Protein AF-A0A0R3TA36-F1 (afdb_monomer_lite)

Secondary structure (DSSP, 8-state):
-HHHHHHHHHHSTT--TTTHHHHT-HHHHS-EEEEEEEEE------SS----PEEEEEEEEEEEHHHHHHHHHHHHHHHHTTSSB---TTTSSS--BPPP-TTHHHHHHTT----SS-SS-S----SGGG------SEEESS-EEEEEEEE-SSS-EEEEEEETTS-EEEEEEEETTEEEEEETTEEEEEE-------

Foldseek 3Di:
DQPVVLVVVVVPPDQDPLLNVLLPDPVQQVDKDKDKDFDFDPPPDDDDDDPGDGQAKMFIFIDTSSLVLSLVLVQVLCLLCQNAWADDCVVPVDTDGRDHHPPQNVCSSVVNRDDPDDPRPPGDRDDPVSDDDGDGLDMTSFAWPDWDWADPDPQWIWIWTATPVRDIWIWIDRDSQWIWTDDVPDIDTDGPPPDDDD

Radius of gyration: 20.04 Å; chains: 1; bounding box: 42×48×55 Å

InterPro domains:
  IPR015943 WD40/YVTN repeat-like-containing domain superfamily [G3DSA:2.130.10.10] (10-195)
  IPR036352 Sema domain superfamily [SSF101912] (61-178)

Sequence (198 aa):
MATKRHAELASFRYIPAWRRPISLSEDFNNVLLVAFAPQLLDFHDYTFGPRKSIARGTSIAFYTMAEIDVYFGIVIYNCLMGRTSTGPSYLSDNPRKCERDDFLLPTLKQNSYCPSYPMNYPISGSLLSERLSAQPILMLDADVTGMAITRVAEEFTVLVITTDEGEFAKVSIFDLTLLCLHEYSNPTCHYSESSMIS

Structure (mmCIF, N/CA/C/O backbone):
data_AF-A0A0R3TA36-F1
#
_entry.id   AF-A0A0R3TA36-F1
#
loop_
_atom_site.group_PDB
_atom_site.id
_atom_site.type_symbol
_atom_site.label_atom_id
_atom_site.label_alt_id
_atom_site.label_comp_id
_atom_site.label_asym_id
_atom_site.label_entity_id
_atom_site.label_seq_id
_atom_site.pdbx_PDB_ins_code
_atom_site.Cartn_x
_atom_site.Cartn_y
_atom_site.Cartn_z
_atom_site.occupancy
_atom_site.B_iso_or_equiv
_atom_site.auth_seq_id
_atom_site.auth_comp_id
_atom_site.auth_asym_id
_atom_site.auth_atom_id
_atom_site.pdbx_PDB_model_num
ATOM 1 N N . MET A 1 1 ? 7.263 6.806 20.638 1.00 43.50 1 MET A N 1
ATOM 2 C CA . MET A 1 1 ? 6.652 5.990 19.563 1.00 43.50 1 MET A CA 1
ATOM 3 C C . MET A 1 1 ? 7.480 5.966 18.281 1.00 43.50 1 MET A C 1
ATOM 5 O O . MET A 1 1 ? 7.907 4.891 17.891 1.00 43.50 1 MET A O 1
ATOM 9 N N . ALA A 1 2 ? 7.755 7.107 17.635 1.00 38.06 2 ALA A N 1
ATOM 10 C CA . ALA A 1 2 ? 8.450 7.146 16.342 1.00 38.06 2 ALA A CA 1
ATOM 11 C C . ALA A 1 2 ? 9.864 6.519 16.374 1.00 38.06 2 ALA A C 1
ATOM 13 O O . ALA A 1 2 ? 10.160 5.616 15.598 1.00 38.06 2 ALA A O 1
ATOM 14 N N . THR A 1 3 ? 10.722 6.922 17.310 1.00 40.22 3 THR A N 1
ATOM 15 C CA . THR A 1 3 ? 12.167 6.616 17.311 1.00 40.22 3 THR A CA 1
ATOM 16 C C . THR A 1 3 ? 12.547 5.129 17.366 1.00 40.22 3 THR A C 1
ATOM 18 O O . THR A 1 3 ? 13.576 4.756 16.807 1.00 40.22 3 THR A O 1
ATOM 21 N N . LYS A 1 4 ? 11.727 4.260 17.974 1.00 43.47 4 LYS A N 1
ATOM 22 C CA . LYS A 1 4 ? 12.014 2.815 18.082 1.00 43.47 4 LYS A CA 1
ATOM 23 C C . LYS A 1 4 ? 11.669 2.057 16.788 1.00 43.47 4 LYS A C 1
ATOM 25 O O . LYS A 1 4 ? 12.511 1.322 16.282 1.00 43.47 4 LYS A O 1
ATOM 30 N N . ARG A 1 5 ? 10.519 2.363 16.163 1.00 46.56 5 ARG A N 1
ATOM 31 C CA . ARG A 1 5 ? 10.168 1.886 14.806 1.00 46.56 5 ARG A CA 1
ATOM 32 C C . ARG A 1 5 ? 11.114 2.458 13.746 1.00 46.56 5 ARG A C 1
ATOM 34 O O . ARG A 1 5 ? 11.421 1.772 12.786 1.00 46.56 5 ARG A O 1
ATOM 41 N N . HIS A 1 6 ? 11.635 3.678 13.923 1.00 45.75 6 HIS A N 1
ATOM 42 C CA . HIS A 1 6 ? 12.658 4.236 13.022 1.00 45.75 6 HIS A CA 1
ATOM 43 C C . HIS A 1 6 ? 13.958 3.427 13.051 1.00 45.75 6 HIS A C 1
ATOM 45 O O . HIS A 1 6 ? 14.585 3.262 12.010 1.00 45.75 6 HIS A O 1
ATOM 51 N N . ALA A 1 7 ? 14.357 2.900 14.213 1.00 43.53 7 ALA A N 1
ATOM 52 C CA . ALA A 1 7 ? 15.521 2.023 14.316 1.00 43.53 7 ALA A CA 1
ATOM 53 C C . ALA A 1 7 ? 15.273 0.658 13.644 1.00 43.53 7 ALA A C 1
ATOM 55 O O . ALA A 1 7 ? 16.184 0.109 13.026 1.00 43.53 7 ALA A O 1
ATOM 56 N N . GLU A 1 8 ? 14.038 0.150 13.698 1.00 46.66 8 GLU A N 1
ATOM 57 C CA . GLU A 1 8 ? 13.618 -1.081 13.009 1.00 46.66 8 GLU A CA 1
ATOM 58 C C . GLU A 1 8 ? 13.407 -0.884 11.494 1.00 46.66 8 GLU A C 1
ATOM 60 O O . GLU A 1 8 ? 13.746 -1.748 10.692 1.00 46.66 8 GLU A O 1
ATOM 65 N N . LEU A 1 9 ? 12.957 0.293 11.056 1.00 44.53 9 LEU A N 1
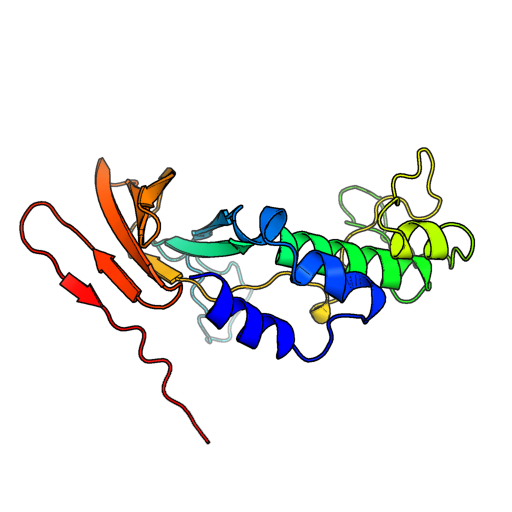ATOM 66 C CA . LEU A 1 9 ? 12.878 0.683 9.644 1.00 44.53 9 LEU A CA 1
ATOM 67 C C . LEU A 1 9 ? 14.258 0.971 9.051 1.00 44.53 9 LEU A C 1
ATOM 69 O O . LEU A 1 9 ? 14.535 0.610 7.911 1.00 44.53 9 LEU A O 1
ATOM 73 N N . ALA A 1 10 ? 15.162 1.562 9.830 1.00 42.44 10 ALA A N 1
ATOM 74 C CA . ALA A 1 10 ? 16.563 1.709 9.449 1.00 42.44 10 ALA A CA 1
ATOM 75 C C . ALA A 1 10 ? 17.297 0.355 9.394 1.00 42.44 10 ALA A C 1
ATOM 77 O O . ALA A 1 10 ? 18.304 0.243 8.691 1.00 42.44 10 ALA A O 1
ATOM 78 N N . SER A 1 11 ? 16.794 -0.670 10.098 1.00 42.78 11 SER A N 1
ATOM 79 C CA . SER A 1 11 ? 17.308 -2.043 10.060 1.00 42.78 11 SER A CA 1
ATOM 80 C C . SER A 1 11 ? 16.588 -2.954 9.052 1.00 42.78 11 SER A C 1
ATOM 82 O O . SER A 1 11 ? 17.106 -4.036 8.753 1.00 42.78 11 SER A O 1
ATOM 84 N N . PHE A 1 12 ? 15.479 -2.506 8.436 1.00 47.62 12 PHE A N 1
ATOM 85 C CA . PHE A 1 12 ? 14.906 -3.126 7.237 1.00 47.62 12 PHE A CA 1
ATOM 86 C C . PHE A 1 12 ? 15.970 -3.101 6.138 1.00 47.62 12 PHE A C 1
ATOM 88 O O . PHE A 1 12 ? 16.269 -2.069 5.533 1.00 47.62 12 PHE A O 1
ATOM 95 N N . ARG A 1 13 ? 16.583 -4.264 5.908 1.00 49.72 13 ARG A N 1
ATOM 96 C CA . ARG A 1 13 ? 17.872 -4.447 5.223 1.00 49.72 13 ARG A CA 1
ATOM 97 C C . ARG A 1 13 ? 17.991 -3.927 3.783 1.00 49.72 13 ARG A C 1
ATOM 99 O O . ARG A 1 13 ? 19.041 -4.143 3.193 1.00 49.72 13 ARG A O 1
ATOM 106 N N . TYR A 1 14 ? 17.008 -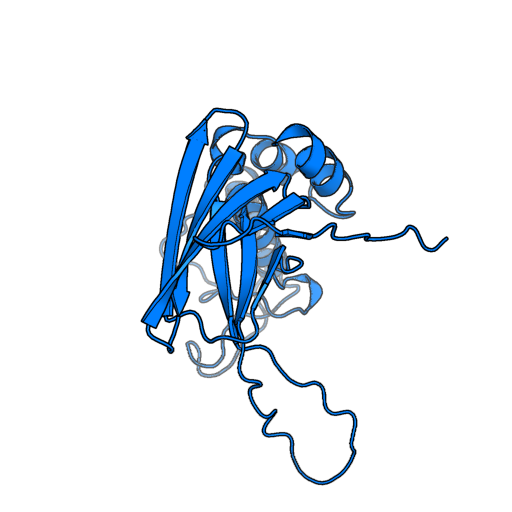3.233 3.206 1.00 60.97 14 TYR A N 1
ATOM 107 C CA . TYR A 1 14 ? 17.071 -2.765 1.818 1.00 60.97 14 TYR A CA 1
ATOM 108 C C . TYR A 1 14 ? 16.301 -1.460 1.521 1.00 60.97 14 TYR A C 1
ATOM 110 O O . TYR A 1 14 ? 15.795 -1.317 0.412 1.00 60.97 14 TYR A O 1
ATOM 118 N N . ILE A 1 15 ? 16.226 -0.471 2.430 1.00 68.69 15 ILE A N 1
ATOM 119 C CA . ILE A 1 15 ? 15.731 0.866 2.022 1.00 68.69 15 ILE A CA 1
ATOM 120 C C . ILE A 1 15 ? 16.764 1.531 1.093 1.00 68.69 15 ILE A C 1
ATOM 122 O O . ILE A 1 15 ? 17.895 1.807 1.528 1.00 68.69 15 ILE A O 1
ATOM 126 N N . PRO A 1 16 ? 16.417 1.833 -0.176 1.00 74.75 16 PRO A N 1
ATOM 127 C CA . PRO A 1 16 ? 17.342 2.489 -1.089 1.00 74.75 16 PRO A CA 1
ATOM 128 C C . PRO A 1 16 ? 17.767 3.859 -0.555 1.00 74.75 16 PRO A C 1
ATOM 130 O O . PRO A 1 16 ? 16.944 4.610 -0.034 1.00 74.75 16 PRO A O 1
ATOM 133 N N . ALA A 1 17 ? 19.040 4.226 -0.735 1.00 79.44 17 ALA A N 1
ATOM 134 C CA . ALA A 1 17 ? 19.592 5.479 -0.205 1.00 79.44 17 ALA A CA 1
ATOM 135 C C . ALA A 1 17 ? 18.768 6.724 -0.591 1.00 79.44 17 ALA A C 1
ATOM 137 O O . ALA A 1 17 ? 18.610 7.630 0.218 1.00 79.44 17 ALA A O 1
ATOM 138 N N . TRP A 1 18 ? 18.189 6.727 -1.795 1.00 77.69 18 TRP A N 1
ATOM 139 C CA . TRP A 1 18 ? 17.364 7.817 -2.317 1.00 77.69 18 TRP A CA 1
ATOM 140 C C . TRP A 1 18 ? 15.972 7.931 -1.664 1.00 77.69 18 TRP A C 1
ATOM 142 O O . TRP A 1 18 ? 15.373 8.996 -1.734 1.00 77.69 18 TRP A O 1
ATOM 152 N N . ARG A 1 19 ? 15.471 6.886 -0.986 1.00 81.00 19 ARG A N 1
ATOM 153 C CA . ARG A 1 19 ? 14.206 6.918 -0.219 1.00 81.00 19 ARG A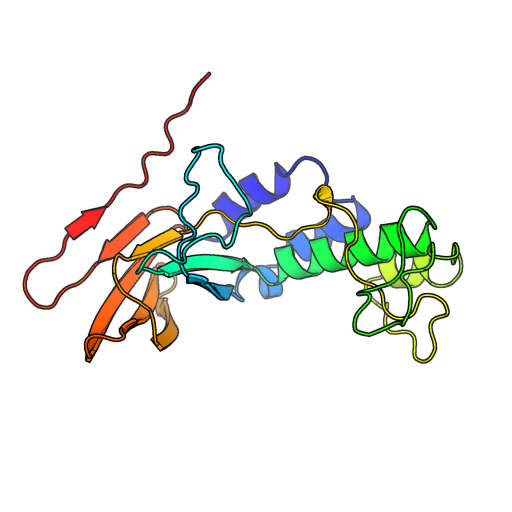 CA 1
ATOM 154 C C . ARG A 1 19 ? 14.389 7.162 1.279 1.00 81.00 19 ARG A C 1
ATOM 156 O O . ARG A 1 19 ? 13.417 7.481 1.959 1.00 81.00 19 ARG A O 1
ATOM 163 N N . ARG A 1 20 ? 15.618 7.063 1.802 1.00 74.38 20 ARG A N 1
ATOM 164 C CA . ARG A 1 20 ? 15.901 7.269 3.235 1.00 74.38 20 ARG A CA 1
ATOM 165 C C . ARG A 1 20 ? 15.363 8.595 3.800 1.00 74.38 20 ARG A C 1
ATOM 167 O O . ARG A 1 20 ? 14.818 8.554 4.899 1.00 74.38 20 ARG A O 1
ATOM 174 N N . PRO A 1 21 ? 15.438 9.743 3.094 1.00 70.50 21 PRO A N 1
ATOM 175 C CA . PRO A 1 21 ? 14.917 11.001 3.632 1.00 70.50 21 PRO A CA 1
ATOM 176 C C . PRO A 1 21 ? 13.415 10.964 3.942 1.00 70.50 21 PRO A C 1
ATOM 178 O O . PRO A 1 21 ? 13.002 11.503 4.961 1.00 70.50 21 PRO A O 1
ATOM 181 N N . ILE A 1 22 ? 12.607 10.284 3.117 1.00 67.00 22 ILE A N 1
ATOM 182 C CA . ILE A 1 22 ? 11.161 10.154 3.362 1.00 67.00 22 ILE A CA 1
ATOM 183 C C . ILE A 1 22 ? 10.893 9.188 4.513 1.00 67.00 22 ILE A C 1
ATOM 185 O O . ILE A 1 22 ? 10.074 9.484 5.377 1.00 67.00 22 ILE A O 1
ATOM 189 N N . SER A 1 23 ? 11.631 8.074 4.581 1.00 58.25 23 SER A N 1
ATOM 190 C CA . SER A 1 23 ? 11.477 7.116 5.685 1.00 58.25 23 SER A CA 1
ATOM 191 C C . SER A 1 23 ? 11.739 7.732 7.067 1.00 58.25 23 SER A C 1
ATOM 193 O O . SER A 1 23 ? 11.227 7.241 8.067 1.00 58.25 23 SER A O 1
ATOM 195 N N . LEU A 1 24 ? 12.517 8.818 7.115 1.00 62.41 24 LEU A N 1
ATOM 196 C CA . LEU A 1 24 ? 12.891 9.539 8.333 1.00 62.41 24 LEU A CA 1
ATOM 197 C C . LEU A 1 24 ? 12.057 10.810 8.570 1.00 62.41 24 LEU A C 1
ATOM 199 O O . LEU A 1 24 ? 12.312 11.525 9.533 1.00 62.41 24 LEU A O 1
ATOM 203 N N . SER A 1 25 ? 11.094 11.124 7.699 1.00 60.62 25 SER A N 1
ATOM 204 C CA . SER A 1 25 ? 10.263 12.320 7.846 1.00 60.62 25 SER A CA 1
ATOM 205 C C . SER A 1 25 ? 9.201 12.108 8.925 1.00 60.62 25 SER A C 1
ATOM 207 O O . SER A 1 25 ? 8.411 11.164 8.861 1.00 60.62 25 SER A O 1
ATOM 209 N N . GLU A 1 26 ? 9.159 12.994 9.920 1.00 60.75 26 GLU A N 1
ATOM 210 C CA . GLU A 1 26 ? 8.162 12.937 10.996 1.00 60.75 26 GLU A CA 1
ATOM 211 C C . GLU A 1 26 ? 6.728 13.094 10.467 1.00 60.75 26 GLU A C 1
ATOM 213 O O . GLU A 1 26 ? 5.821 12.416 10.949 1.00 60.75 26 GLU A O 1
ATOM 218 N N . ASP A 1 27 ? 6.532 13.895 9.415 1.00 56.75 27 ASP A N 1
ATOM 219 C CA . ASP A 1 27 ? 5.223 14.143 8.797 1.00 56.75 27 ASP A CA 1
ATOM 220 C C . ASP A 1 27 ? 4.570 12.852 8.282 1.00 56.75 27 ASP A C 1
ATOM 222 O O . ASP A 1 27 ? 3.370 12.638 8.453 1.00 56.75 27 ASP A O 1
ATOM 226 N N . PHE A 1 28 ? 5.365 11.945 7.706 1.00 54.31 28 PHE A N 1
ATOM 227 C CA . PHE A 1 28 ? 4.880 10.669 7.167 1.00 54.31 28 PHE A CA 1
ATOM 228 C C . PHE A 1 28 ? 4.841 9.547 8.207 1.00 54.31 28 PHE A C 1
ATOM 230 O O . PHE A 1 28 ? 4.076 8.590 8.066 1.00 54.31 28 PHE A O 1
ATOM 237 N N . ASN A 1 29 ? 5.649 9.651 9.260 1.00 55.97 29 ASN A N 1
ATOM 238 C CA . ASN A 1 29 ? 5.684 8.662 10.333 1.00 55.97 29 ASN A CA 1
ATOM 239 C C . ASN A 1 29 ? 4.565 8.841 11.363 1.00 55.97 29 ASN A C 1
ATOM 241 O O . ASN A 1 29 ? 4.227 7.891 12.068 1.00 55.97 29 ASN A O 1
ATOM 245 N N . ASN A 1 30 ? 3.969 10.031 11.428 1.00 59.78 30 ASN A N 1
ATOM 246 C CA . ASN A 1 30 ? 2.837 10.319 12.305 1.00 59.78 30 ASN A CA 1
ATOM 247 C C . ASN A 1 30 ? 1.478 9.915 11.708 1.00 59.78 30 ASN A C 1
ATOM 249 O O . ASN A 1 30 ? 0.482 9.898 12.432 1.00 59.78 30 ASN A O 1
ATOM 253 N N . VAL A 1 31 ? 1.421 9.573 10.416 1.00 61.69 31 VAL A N 1
ATOM 254 C CA . VAL A 1 31 ? 0.192 9.109 9.759 1.00 61.69 31 VAL A CA 1
ATOM 255 C C . VAL A 1 31 ? 0.176 7.585 9.726 1.00 61.69 31 VAL A C 1
ATOM 257 O O . VAL A 1 31 ? 1.003 6.951 9.066 1.00 61.69 31 VAL A O 1
ATOM 260 N N . LEU A 1 32 ? -0.788 7.008 10.445 1.00 68.25 32 LEU A N 1
ATOM 261 C CA . LEU A 1 32 ? -1.013 5.570 10.530 1.00 68.25 32 LEU A CA 1
ATOM 262 C C . LEU A 1 32 ? -2.183 5.167 9.636 1.00 68.25 32 LEU A C 1
ATOM 264 O O . LEU A 1 32 ? -3.286 5.699 9.759 1.00 68.25 32 LEU A O 1
ATOM 268 N N . LEU A 1 33 ? -1.947 4.178 8.784 1.00 66.69 33 LEU A N 1
ATOM 269 C CA . LEU A 1 33 ? -2.995 3.432 8.114 1.00 66.69 33 LEU A CA 1
ATOM 270 C C . LEU A 1 33 ? -3.250 2.139 8.877 1.00 66.69 33 LEU A C 1
ATOM 272 O O . LEU A 1 33 ? -2.339 1.343 9.116 1.00 66.69 33 LEU A O 1
ATOM 276 N N . VAL A 1 34 ? -4.509 1.945 9.252 1.00 71.19 34 VAL A N 1
ATOM 277 C CA . VAL A 1 34 ? -4.977 0.717 9.882 1.00 71.19 34 VAL A CA 1
ATOM 278 C C . VAL A 1 34 ? -5.557 -0.176 8.800 1.00 71.19 34 VAL A C 1
ATOM 280 O O . VAL A 1 34 ? -6.467 0.228 8.079 1.00 71.19 34 VAL A O 1
ATOM 283 N N . ALA A 1 35 ? -5.026 -1.387 8.690 1.00 73.12 35 ALA A N 1
ATOM 284 C CA . ALA A 1 35 ? -5.598 -2.427 7.856 1.00 73.12 35 ALA A CA 1
ATOM 285 C C . ALA A 1 35 ? -6.110 -3.555 8.742 1.00 73.12 35 ALA A C 1
ATOM 287 O O . ALA A 1 35 ? -5.504 -3.881 9.767 1.00 73.12 35 ALA A O 1
ATOM 288 N N . PHE A 1 36 ? -7.195 -4.180 8.307 1.00 73.12 36 PHE A N 1
ATOM 289 C CA . PHE A 1 36 ? -7.697 -5.391 8.921 1.00 73.12 36 PHE A CA 1
ATOM 290 C C . PHE A 1 36 ? -8.045 -6.425 7.867 1.00 73.12 36 PHE A C 1
ATOM 292 O O . PHE A 1 36 ? -8.419 -6.091 6.741 1.00 73.12 36 PHE A O 1
ATOM 299 N N . ALA A 1 37 ? -7.873 -7.685 8.234 1.00 75.00 37 ALA A N 1
ATOM 300 C CA . ALA A 1 37 ? -8.199 -8.810 7.381 1.00 75.00 37 ALA A CA 1
ATOM 301 C C . ALA A 1 37 ? -8.750 -9.958 8.228 1.00 75.00 37 ALA A C 1
ATOM 303 O O . ALA A 1 37 ? -8.302 -10.129 9.371 1.00 75.00 37 ALA A O 1
ATOM 304 N N . PRO A 1 38 ? -9.671 -10.762 7.667 1.00 73.44 38 PRO A N 1
ATOM 305 C CA . PRO A 1 38 ? -10.105 -11.982 8.321 1.00 73.44 38 PRO A CA 1
ATOM 306 C C . PRO A 1 38 ? -8.909 -12.909 8.552 1.00 73.44 38 PRO A C 1
ATOM 308 O O . PRO A 1 38 ? -7.984 -12.969 7.732 1.00 73.44 38 PRO A O 1
ATOM 311 N N . GLN A 1 39 ? -8.923 -13.634 9.664 1.00 67.62 39 GLN A N 1
ATOM 312 C CA . GLN A 1 39 ? -7.897 -14.625 9.953 1.00 67.62 39 GLN A CA 1
ATOM 313 C C . GLN A 1 39 ? -7.999 -15.785 8.945 1.00 67.62 39 GLN A C 1
ATOM 315 O O . GLN A 1 39 ? -9.074 -16.317 8.662 1.00 67.62 39 GLN A O 1
ATOM 320 N N . LEU A 1 40 ? -6.868 -16.178 8.357 1.00 60.47 40 LEU A N 1
ATOM 321 C CA . LEU A 1 40 ? -6.795 -17.345 7.476 1.00 60.47 40 LEU A CA 1
ATOM 322 C C . LEU A 1 40 ? -6.320 -18.547 8.293 1.00 60.47 40 LEU A C 1
ATOM 324 O O . LEU A 1 40 ? -5.241 -18.493 8.877 1.00 60.47 40 LEU A O 1
ATOM 328 N N . LEU A 1 41 ? -7.084 -19.642 8.291 1.00 54.28 41 LEU A N 1
ATOM 329 C CA . LEU A 1 41 ? -6.599 -20.917 8.822 1.00 54.28 41 LEU A CA 1
ATOM 330 C C . LEU A 1 41 ? -5.625 -21.527 7.809 1.00 54.28 41 LEU A C 1
ATOM 332 O O . LEU A 1 41 ? -6.032 -21.939 6.719 1.00 54.28 41 LEU A O 1
ATOM 336 N N . ASP A 1 42 ? -4.341 -21.603 8.158 1.00 48.03 42 ASP A N 1
ATOM 337 C CA . ASP A 1 42 ? -3.406 -22.496 7.472 1.00 48.03 42 ASP A CA 1
ATOM 338 C C . ASP A 1 42 ? -3.637 -23.922 7.994 1.00 48.03 42 ASP A C 1
ATOM 340 O O . ASP A 1 42 ? -2.950 -24.412 8.888 1.00 48.03 42 ASP A O 1
ATOM 344 N N . PHE A 1 43 ? -4.637 -24.609 7.437 1.00 44.91 43 PHE A N 1
ATOM 345 C CA . PHE A 1 43 ? -4.713 -26.059 7.577 1.00 44.91 43 PHE A CA 1
ATOM 346 C C . PHE A 1 43 ? -3.654 -26.689 6.670 1.00 44.91 43 PHE A C 1
ATOM 348 O O . PHE A 1 43 ? -3.827 -26.793 5.454 1.00 44.91 43 PHE A O 1
ATOM 355 N N . HIS A 1 44 ? -2.548 -27.128 7.269 1.00 40.62 44 HIS A N 1
ATOM 356 C CA . HIS A 1 44 ? -1.711 -28.167 6.686 1.00 40.62 44 HIS A CA 1
ATOM 357 C C . HIS A 1 44 ? -2.466 -29.498 6.753 1.00 40.62 44 HIS A C 1
ATOM 359 O O . HIS A 1 44 ? -2.183 -30.323 7.612 1.00 40.62 44 HIS A O 1
ATOM 365 N N . ASP A 1 45 ? -3.419 -29.715 5.848 1.00 36.25 45 ASP A N 1
ATOM 366 C CA . ASP A 1 45 ? -3.859 -31.072 5.545 1.00 36.25 45 ASP A CA 1
ATOM 367 C C . ASP A 1 45 ? -4.063 -31.240 4.040 1.00 36.25 45 ASP A C 1
ATOM 369 O O . ASP A 1 45 ? -4.864 -30.574 3.381 1.00 36.25 45 ASP A O 1
ATOM 373 N N . TYR A 1 46 ? -3.221 -32.097 3.472 1.00 44.00 46 TYR A N 1
ATOM 374 C CA . TYR A 1 46 ? -3.192 -32.414 2.059 1.00 44.00 46 TYR A CA 1
ATOM 375 C C . TYR A 1 46 ? -4.414 -33.267 1.728 1.00 44.00 46 TYR A C 1
ATOM 377 O O . TYR A 1 46 ? -4.392 -34.463 1.973 1.00 44.00 46 TYR A O 1
ATOM 385 N N . THR A 1 47 ? -5.457 -32.696 1.129 1.00 41.38 47 THR A N 1
ATOM 386 C CA . THR A 1 47 ? -6.251 -33.373 0.085 1.00 41.38 47 THR A CA 1
ATOM 387 C C . THR A 1 47 ? -7.250 -32.410 -0.571 1.00 41.38 47 THR A C 1
ATOM 389 O O . THR A 1 47 ? -8.115 -31.834 0.069 1.00 41.38 47 THR A O 1
ATOM 392 N N . PHE A 1 48 ? -7.113 -32.271 -1.895 1.00 41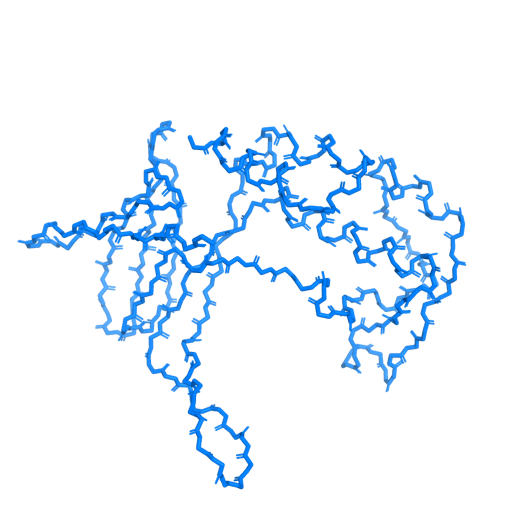.50 48 PHE A N 1
ATOM 393 C CA . PHE A 1 48 ? -8.100 -31.748 -2.850 1.00 41.50 48 PHE A CA 1
ATOM 394 C C . PHE A 1 48 ? -8.649 -30.314 -2.651 1.00 41.50 48 PHE A C 1
ATOM 396 O O . PHE A 1 48 ? -9.812 -30.105 -2.328 1.00 41.50 48 PHE A O 1
ATOM 403 N N . GLY A 1 49 ? -7.821 -29.336 -3.056 1.00 46.59 49 GLY A N 1
ATOM 404 C CA . GLY A 1 49 ? -8.229 -28.018 -3.578 1.00 46.59 49 GLY A CA 1
ATOM 405 C C . GLY A 1 49 ? -8.455 -26.931 -2.517 1.00 46.59 49 GLY A C 1
ATOM 406 O O . GLY A 1 49 ? -9.439 -26.999 -1.787 1.00 46.59 49 GLY A O 1
ATOM 407 N N . PRO A 1 50 ? -7.623 -25.874 -2.412 1.00 44.53 50 PRO A N 1
ATOM 408 C CA . PRO A 1 50 ? -7.727 -24.992 -1.262 1.00 44.53 50 PRO A CA 1
ATOM 409 C C . PRO A 1 50 ? -8.714 -23.855 -1.543 1.00 44.53 50 PRO A C 1
ATOM 411 O O . PRO A 1 50 ? -8.336 -22.776 -1.997 1.00 44.53 50 PRO A O 1
ATOM 414 N N . ARG A 1 51 ? -9.987 -24.048 -1.184 1.00 46.34 51 ARG A N 1
ATOM 415 C CA . ARG A 1 51 ? -10.718 -22.941 -0.555 1.00 46.34 51 ARG A CA 1
ATOM 416 C C . ARG A 1 51 ? -10.171 -22.854 0.866 1.00 46.34 51 ARG A C 1
ATOM 418 O O . ARG A 1 51 ? -10.586 -23.634 1.714 1.00 46.34 51 ARG A O 1
ATOM 425 N N . LYS A 1 52 ? -9.203 -21.961 1.113 1.00 50.81 52 LYS A N 1
ATOM 426 C CA . LYS A 1 52 ? -8.802 -21.629 2.489 1.00 50.81 52 LYS A CA 1
ATOM 427 C C . LYS A 1 52 ? -10.071 -21.201 3.230 1.00 50.81 52 LYS A C 1
ATOM 429 O O . LYS A 1 52 ? -10.705 -20.226 2.827 1.00 50.81 52 LYS A O 1
ATOM 434 N N . SER A 1 53 ? -10.488 -21.964 4.235 1.00 55.41 53 SER A N 1
ATOM 435 C CA . SER A 1 53 ? -11.616 -21.588 5.082 1.00 55.41 53 SER A CA 1
ATOM 436 C C . SER A 1 53 ? -11.219 -20.340 5.859 1.00 55.41 53 SER A C 1
ATOM 438 O O . SER A 1 53 ? -10.202 -20.342 6.556 1.00 55.41 53 SER A O 1
ATOM 440 N N . ILE A 1 54 ? -11.995 -19.272 5.706 1.00 58.81 54 ILE A N 1
ATOM 441 C CA . ILE A 1 54 ? -11.844 -18.068 6.517 1.00 58.81 54 ILE A CA 1
ATOM 442 C C . ILE A 1 54 ? -12.161 -18.465 7.965 1.00 58.81 54 ILE A C 1
ATOM 444 O O . ILE A 1 54 ? -13.248 -18.982 8.227 1.00 58.81 54 ILE A O 1
ATOM 448 N N . ALA A 1 55 ? -11.194 -18.300 8.871 1.00 66.19 55 ALA A N 1
ATOM 449 C CA . ALA A 1 55 ? -11.458 -18.401 10.300 1.00 66.19 55 ALA A CA 1
ATOM 450 C C . ALA A 1 55 ? -12.309 -17.202 10.704 1.00 66.19 55 ALA A C 1
ATOM 452 O O . ALA A 1 55 ? -12.089 -16.097 10.205 1.00 66.19 55 ALA A O 1
ATOM 453 N N . ARG A 1 56 ? -13.231 -17.415 11.643 1.00 73.12 56 ARG A N 1
ATOM 454 C CA . ARG A 1 56 ? -13.811 -16.297 12.381 1.00 73.12 56 ARG A CA 1
ATOM 455 C C . ARG A 1 56 ? -12.682 -15.563 13.099 1.00 73.12 56 ARG A C 1
ATOM 457 O O . ARG A 1 56 ? -11.826 -16.217 13.695 1.00 73.12 56 ARG A O 1
ATOM 464 N N . GLY A 1 57 ? -12.683 -14.239 13.033 1.00 82.69 57 GLY A N 1
ATOM 465 C CA . GLY A 1 57 ? -11.688 -13.416 13.694 1.00 82.69 57 GLY A CA 1
ATOM 466 C C . GLY A 1 57 ? -10.979 -12.461 12.749 1.00 82.69 57 GLY A C 1
ATOM 467 O O . GLY A 1 57 ? -10.864 -12.677 11.542 1.00 82.69 57 GLY A O 1
ATOM 468 N N . THR A 1 58 ? -10.429 -11.401 13.329 1.00 86.69 58 THR A N 1
ATOM 469 C CA . THR A 1 58 ? -9.766 -10.321 12.600 1.00 86.69 58 THR A CA 1
ATOM 470 C C . THR A 1 58 ? -8.337 -10.120 13.072 1.00 86.69 58 THR A C 1
ATOM 472 O O . THR A 1 58 ? -8.064 -10.053 14.267 1.00 86.69 58 THR A O 1
ATOM 475 N N . SER A 1 59 ? -7.425 -9.947 12.118 1.00 85.25 59 SER A N 1
ATOM 476 C CA . SER A 1 59 ? -6.079 -9.426 12.366 1.00 85.25 59 SER A CA 1
ATOM 477 C C . SER A 1 59 ? -6.029 -7.939 12.024 1.00 85.25 59 SER A C 1
ATOM 479 O O . SER A 1 59 ? -6.515 -7.534 10.969 1.00 85.25 59 SER A O 1
ATOM 481 N N . ILE A 1 60 ? -5.452 -7.124 12.905 1.00 83.75 60 ILE A N 1
ATOM 482 C CA . ILE A 1 60 ? -5.285 -5.680 12.711 1.00 83.75 60 ILE A CA 1
ATOM 483 C C . ILE A 1 60 ? -3.795 -5.365 12.653 1.00 83.75 60 ILE A C 1
ATOM 485 O O . ILE A 1 60 ? -3.049 -5.711 13.568 1.00 83.75 60 ILE A O 1
ATOM 489 N N . ALA A 1 61 ? -3.364 -4.685 11.594 1.00 83.12 61 ALA A N 1
ATOM 490 C CA . ALA A 1 61 ? -1.978 -4.285 11.377 1.00 83.12 61 ALA A CA 1
ATOM 491 C C . ALA A 1 61 ? -1.886 -2.794 11.037 1.00 83.12 61 ALA A C 1
ATOM 493 O O . ALA A 1 61 ? -2.778 -2.229 10.397 1.00 83.12 61 ALA A O 1
ATOM 494 N N . PHE A 1 62 ? -0.796 -2.159 11.464 1.00 78.62 62 PHE A N 1
ATOM 495 C CA . PHE A 1 62 ? -0.555 -0.732 11.259 1.00 78.62 62 PHE A CA 1
ATOM 496 C C . PHE A 1 62 ? 0.605 -0.498 10.302 1.00 78.62 62 PHE A C 1
ATOM 498 O O . PHE A 1 62 ? 1.708 -1.008 10.508 1.00 78.62 62 PHE A O 1
ATOM 505 N N . TYR A 1 63 ? 0.381 0.379 9.335 1.00 79.81 63 TYR A N 1
ATOM 506 C CA . TYR A 1 63 ? 1.386 0.839 8.387 1.00 79.81 63 TYR A CA 1
ATOM 507 C C . TYR A 1 63 ? 1.602 2.335 8.563 1.00 79.81 63 TYR A C 1
ATOM 509 O O . TYR A 1 63 ? 0.635 3.079 8.726 1.00 79.81 63 TYR A O 1
ATOM 517 N N . THR A 1 64 ? 2.847 2.797 8.516 1.00 77.50 64 THR A N 1
ATOM 518 C CA . THR A 1 64 ? 3.092 4.239 8.383 1.00 77.50 64 THR A CA 1
ATOM 519 C C . THR A 1 64 ? 2.987 4.649 6.918 1.00 77.50 64 THR A C 1
ATOM 521 O O . THR A 1 64 ? 3.267 3.861 6.009 1.00 77.50 64 THR A O 1
ATOM 524 N N . MET A 1 65 ? 2.625 5.906 6.655 1.00 80.00 65 MET A N 1
ATOM 525 C CA . MET A 1 65 ? 2.675 6.426 5.283 1.00 80.00 65 MET A CA 1
ATOM 526 C C . MET A 1 65 ? 4.097 6.408 4.715 1.00 80.00 65 MET A C 1
ATOM 528 O O . MET A 1 65 ? 4.268 6.213 3.515 1.00 80.00 65 MET A O 1
ATOM 532 N N . ALA A 1 66 ? 5.109 6.552 5.574 1.00 78.12 66 ALA A N 1
ATOM 533 C CA . ALA A 1 66 ? 6.511 6.445 5.191 1.00 78.12 66 ALA A CA 1
ATOM 534 C C . ALA A 1 66 ? 6.863 5.040 4.668 1.00 78.12 66 ALA A C 1
ATOM 536 O O . ALA A 1 66 ? 7.490 4.912 3.619 1.00 78.12 66 ALA A O 1
ATOM 537 N N . GLU A 1 67 ? 6.432 3.981 5.361 1.00 78.38 67 GLU A N 1
ATOM 538 C CA . GLU A 1 67 ? 6.612 2.596 4.904 1.00 78.38 67 GLU A CA 1
ATOM 539 C C . GLU A 1 67 ? 5.938 2.364 3.560 1.00 78.38 67 GLU A C 1
ATOM 541 O O . GLU A 1 67 ? 6.543 1.827 2.632 1.00 78.38 67 GLU A O 1
ATOM 546 N N . ILE A 1 68 ? 4.688 2.804 3.452 1.00 84.88 68 ILE A N 1
ATOM 547 C CA . ILE A 1 68 ? 3.896 2.656 2.240 1.00 84.88 68 ILE A CA 1
ATOM 548 C C . ILE A 1 68 ? 4.599 3.340 1.068 1.00 84.88 68 ILE A C 1
ATOM 550 O O . ILE A 1 68 ? 4.853 2.693 0.053 1.00 84.88 68 ILE A O 1
ATOM 554 N N . ASP A 1 69 ? 4.990 4.604 1.220 1.00 85.44 69 ASP A N 1
ATOM 555 C CA . ASP A 1 69 ? 5.681 5.362 0.177 1.00 85.44 69 ASP A CA 1
ATOM 556 C C . ASP A 1 69 ? 7.013 4.713 -0.247 1.00 85.44 69 ASP A C 1
ATOM 558 O O . ASP A 1 69 ? 7.309 4.623 -1.444 1.00 85.44 69 ASP A O 1
ATOM 562 N N . VAL A 1 70 ? 7.791 4.179 0.701 1.00 84.62 70 VAL A N 1
ATOM 563 C CA . VAL A 1 70 ? 9.026 3.441 0.395 1.00 84.62 70 VAL A CA 1
ATOM 564 C C . VAL A 1 70 ? 8.734 2.227 -0.489 1.00 84.62 70 VAL A C 1
ATOM 566 O O . VAL A 1 70 ? 9.404 2.048 -1.511 1.00 84.62 70 VAL A O 1
ATOM 569 N N . TYR A 1 71 ? 7.733 1.411 -0.142 1.00 86.88 71 TYR A N 1
ATOM 570 C CA . TYR A 1 71 ? 7.371 0.226 -0.927 1.00 86.88 71 TYR A CA 1
ATOM 571 C C . TYR A 1 71 ? 6.800 0.589 -2.301 1.00 86.88 71 TYR A C 1
ATOM 573 O O . TYR A 1 71 ? 7.195 -0.022 -3.296 1.00 86.88 71 TYR A O 1
ATOM 581 N N . PHE A 1 72 ? 5.963 1.627 -2.393 1.00 90.31 72 PHE A N 1
ATOM 582 C CA . PHE A 1 72 ? 5.530 2.177 -3.681 1.00 90.31 72 PHE A CA 1
ATOM 583 C C . PHE A 1 72 ? 6.734 2.592 -4.535 1.00 90.31 72 PHE A C 1
ATOM 585 O O . PHE A 1 72 ? 6.827 2.231 -5.709 1.00 90.31 72 PHE A O 1
ATOM 592 N N . GLY A 1 73 ? 7.706 3.282 -3.937 1.00 91.06 73 GLY A N 1
ATOM 593 C CA . GLY A 1 73 ? 8.944 3.670 -4.600 1.00 91.06 73 GLY A CA 1
ATOM 594 C C . GLY A 1 73 ? 9.758 2.484 -5.119 1.00 91.06 73 GLY A C 1
ATOM 595 O O . GLY A 1 73 ? 10.268 2.548 -6.237 1.00 91.06 73 GLY A O 1
ATOM 596 N N . ILE A 1 74 ? 9.871 1.405 -4.341 1.00 90.12 74 ILE A N 1
ATOM 597 C CA . ILE A 1 74 ? 10.582 0.178 -4.734 1.00 90.12 74 ILE A CA 1
ATOM 598 C C . ILE A 1 74 ? 9.881 -0.508 -5.912 1.00 90.12 74 ILE A C 1
ATOM 600 O O . ILE A 1 74 ? 10.544 -0.847 -6.893 1.00 90.12 74 ILE A O 1
ATOM 604 N N . VAL A 1 75 ? 8.556 -0.662 -5.842 1.00 93.50 75 VAL A N 1
ATOM 605 C CA . VAL A 1 75 ? 7.735 -1.265 -6.905 1.00 93.50 75 VAL A CA 1
ATOM 606 C C . VAL A 1 75 ? 7.899 -0.503 -8.219 1.00 93.50 75 VAL A C 1
ATOM 608 O O . VAL A 1 75 ? 8.214 -1.094 -9.255 1.00 93.50 75 VAL A O 1
ATOM 611 N N . ILE A 1 76 ? 7.746 0.825 -8.173 1.00 94.56 76 ILE A N 1
ATOM 612 C CA . ILE A 1 76 ? 7.902 1.677 -9.355 1.00 94.56 76 ILE A CA 1
ATOM 613 C C . ILE A 1 76 ? 9.334 1.569 -9.879 1.00 94.56 76 ILE A C 1
ATOM 615 O O . ILE A 1 76 ? 9.531 1.324 -11.065 1.00 94.56 76 ILE A O 1
ATOM 619 N N . TYR A 1 77 ? 10.342 1.674 -9.008 1.00 94.25 77 TYR A N 1
ATOM 620 C CA . TYR A 1 77 ? 11.747 1.582 -9.404 1.00 94.25 77 TYR A CA 1
ATOM 621 C C . TYR A 1 77 ? 12.068 0.267 -10.124 1.00 94.25 77 TYR A C 1
ATOM 623 O O . TYR A 1 77 ? 12.699 0.284 -11.180 1.00 94.25 77 TYR A O 1
ATOM 631 N N . ASN A 1 78 ? 11.624 -0.871 -9.589 1.00 94.25 78 ASN A N 1
ATOM 632 C CA . ASN A 1 78 ? 11.870 -2.174 -10.203 1.00 94.25 78 ASN A CA 1
ATOM 633 C C . ASN A 1 78 ? 11.225 -2.288 -11.589 1.00 94.25 78 ASN A C 1
ATOM 635 O O . ASN A 1 78 ? 11.855 -2.820 -12.510 1.00 94.25 78 ASN A O 1
ATOM 639 N N . CYS A 1 79 ? 10.023 -1.734 -11.755 1.00 95.00 79 CYS A N 1
ATOM 640 C CA . CYS A 1 79 ? 9.346 -1.701 -13.045 1.00 95.00 79 CYS A CA 1
ATOM 641 C C . CYS A 1 79 ? 10.065 -0.771 -14.035 1.00 95.00 79 CYS A C 1
ATOM 643 O O . CYS A 1 79 ? 10.404 -1.210 -15.130 1.00 95.00 79 CYS A O 1
ATOM 645 N N . LEU A 1 80 ? 10.434 0.454 -13.638 1.00 95.38 80 LEU A N 1
ATOM 646 C CA . LEU A 1 80 ? 11.197 1.379 -14.494 1.00 95.38 80 LEU A CA 1
ATOM 647 C C . LEU A 1 80 ? 12.605 0.866 -14.842 1.00 95.38 80 LEU A C 1
ATOM 649 O O . LEU A 1 80 ? 13.198 1.307 -15.819 1.00 95.38 80 LEU A O 1
ATOM 653 N N . MET A 1 81 ? 13.154 -0.074 -14.070 1.00 95.12 81 MET A N 1
ATOM 654 C CA . MET A 1 81 ? 14.400 -0.780 -14.391 1.00 95.12 81 MET A CA 1
ATOM 655 C C . MET A 1 81 ? 14.190 -2.001 -15.310 1.00 95.12 81 MET A C 1
ATOM 657 O O . MET A 1 81 ? 15.164 -2.681 -15.640 1.00 95.12 81 MET A O 1
ATOM 661 N N . GLY A 1 82 ? 12.949 -2.316 -15.695 1.00 94.12 82 GLY A N 1
ATOM 662 C CA . GLY A 1 82 ? 12.580 -3.467 -16.526 1.00 94.12 82 GLY A CA 1
ATOM 663 C C . GLY A 1 82 ? 12.738 -4.830 -15.839 1.00 94.12 82 GLY A C 1
ATOM 664 O O . GLY A 1 82 ? 12.923 -5.850 -16.511 1.00 94.12 82 GLY A O 1
ATOM 665 N N . ARG A 1 83 ? 12.738 -4.861 -14.497 1.00 93.94 83 ARG A N 1
ATOM 666 C CA . ARG A 1 83 ? 12.973 -6.081 -13.697 1.00 93.94 83 ARG A CA 1
ATOM 667 C C . ARG A 1 83 ? 11.700 -6.868 -13.410 1.00 93.94 83 ARG A C 1
ATOM 669 O O . ARG A 1 83 ? 11.778 -8.068 -13.164 1.00 93.94 83 ARG A O 1
ATOM 676 N N . THR A 1 84 ? 10.559 -6.194 -13.428 1.00 94.06 84 THR A N 1
ATOM 677 C CA . THR A 1 84 ? 9.252 -6.741 -13.059 1.00 94.06 84 THR A CA 1
ATOM 678 C C . THR A 1 84 ? 8.255 -6.615 -14.202 1.00 94.06 84 THR A C 1
ATOM 680 O O . THR A 1 84 ? 8.624 -6.246 -15.318 1.00 94.06 84 THR A O 1
ATOM 683 N N . SER A 1 85 ? 7.004 -6.995 -13.952 1.00 92.62 85 SER A N 1
ATOM 684 C CA . SER A 1 85 ? 5.917 -6.879 -14.923 1.00 92.62 85 SER A CA 1
ATOM 685 C C . SER A 1 85 ? 4.887 -5.851 -14.473 1.00 92.62 85 SER A C 1
ATOM 687 O O . SER A 1 85 ? 4.663 -5.659 -13.280 1.00 92.62 85 SER A O 1
ATOM 689 N N . THR A 1 86 ? 4.258 -5.215 -15.454 1.00 91.81 86 THR A N 1
ATOM 690 C CA . THR A 1 86 ? 3.008 -4.468 -15.308 1.00 91.81 86 THR A CA 1
ATOM 691 C C . THR A 1 86 ? 1.904 -5.379 -14.787 1.00 91.81 86 THR A C 1
ATOM 693 O O . THR A 1 86 ? 2.002 -6.605 -14.843 1.00 91.81 86 THR A O 1
ATOM 696 N N . GLY A 1 87 ? 0.841 -4.786 -14.277 1.00 86.12 87 GLY A N 1
ATOM 697 C CA . GLY A 1 87 ? -0.296 -5.512 -13.745 1.00 86.12 87 GLY A CA 1
ATOM 698 C C . GLY A 1 87 ? -1.185 -4.589 -12.923 1.00 86.12 87 GLY A C 1
ATOM 699 O O . GLY A 1 87 ? -0.952 -3.381 -12.882 1.00 86.12 87 GLY A O 1
ATOM 700 N N . PRO A 1 88 ? -2.195 -5.132 -12.236 1.00 84.88 88 PRO A N 1
ATOM 701 C CA . PRO A 1 88 ? -2.549 -6.547 -12.166 1.00 84.88 88 PRO A CA 1
ATOM 702 C C . PRO A 1 88 ? -3.313 -7.028 -13.412 1.00 84.88 88 PRO A C 1
ATOM 704 O O . PRO A 1 88 ? -3.811 -6.231 -14.210 1.00 84.88 88 PRO A O 1
ATOM 707 N N . SER A 1 89 ? -3.426 -8.350 -13.570 1.00 79.56 89 SER A N 1
ATOM 708 C CA . SER A 1 89 ? -4.071 -8.999 -14.727 1.00 79.56 89 SER A CA 1
ATOM 709 C C . SER A 1 89 ? -5.552 -8.658 -14.900 1.00 79.56 89 SER A C 1
ATOM 711 O O . SER A 1 89 ? -6.088 -8.761 -15.993 1.00 79.56 89 SER A O 1
ATOM 713 N N . TYR A 1 90 ? -6.230 -8.235 -13.833 1.00 81.31 90 TYR A N 1
ATOM 714 C CA . TYR A 1 90 ? -7.625 -7.804 -13.913 1.00 81.31 90 TYR A CA 1
ATOM 715 C C . TYR A 1 90 ? -7.788 -6.358 -14.416 1.00 81.31 90 TYR A C 1
ATOM 717 O O . TYR A 1 90 ? -8.897 -5.968 -14.761 1.00 81.31 90 TYR A O 1
ATOM 725 N N . LEU A 1 91 ? -6.713 -5.556 -14.441 1.00 80.38 91 LEU A N 1
ATOM 726 C CA . LEU A 1 91 ? -6.701 -4.217 -15.054 1.00 80.38 91 LEU A CA 1
ATOM 727 C C . LEU A 1 91 ? -6.079 -4.216 -16.454 1.00 80.38 91 LEU A C 1
ATOM 729 O O . LEU A 1 91 ? -6.306 -3.292 -17.229 1.00 80.38 91 LEU A O 1
ATOM 733 N N . SER A 1 92 ? -5.274 -5.228 -16.768 1.00 71.88 92 SER A N 1
ATOM 734 C CA . SER A 1 92 ? -4.599 -5.378 -18.053 1.00 71.88 92 SER A CA 1
ATOM 735 C C . SER A 1 92 ? -4.686 -6.839 -18.472 1.00 71.88 92 SER A C 1
ATOM 737 O O . SER A 1 92 ? -4.161 -7.693 -17.763 1.00 71.88 92 SER A O 1
ATOM 739 N N . ASP A 1 93 ? -5.329 -7.115 -19.614 1.00 68.56 93 ASP A N 1
ATOM 740 C CA . ASP A 1 93 ? -5.690 -8.470 -20.080 1.00 68.56 93 ASP A CA 1
ATOM 741 C C . ASP A 1 93 ? -4.533 -9.479 -20.077 1.00 68.56 93 ASP A C 1
ATOM 743 O O . ASP A 1 93 ? -4.782 -10.678 -20.101 1.00 68.56 93 ASP A O 1
ATOM 747 N N . ASN A 1 94 ? -3.279 -9.017 -20.018 1.00 80.38 94 ASN A N 1
ATOM 748 C CA . ASN A 1 94 ? -2.140 -9.804 -19.559 1.00 80.38 94 ASN A CA 1
ATOM 749 C C . ASN A 1 94 ? -1.044 -8.893 -18.971 1.00 80.38 94 ASN A C 1
ATOM 751 O O . ASN A 1 94 ? -0.628 -7.954 -19.659 1.00 80.38 94 ASN A O 1
ATOM 755 N N . PRO A 1 95 ? -0.505 -9.201 -17.774 1.00 86.19 95 PRO A N 1
ATOM 756 C CA . PRO A 1 95 ? 0.735 -8.621 -17.264 1.00 86.19 95 PRO A CA 1
ATOM 757 C C . PRO A 1 95 ? 1.859 -8.721 -18.301 1.00 86.19 95 PRO A C 1
ATOM 759 O O . PRO A 1 95 ? 2.197 -9.812 -18.764 1.00 86.19 95 PRO A O 1
ATOM 762 N N . ARG A 1 96 ? 2.450 -7.588 -18.678 1.00 90.81 96 ARG A N 1
ATOM 763 C CA . ARG A 1 96 ? 3.605 -7.524 -19.591 1.00 90.81 96 ARG A CA 1
ATOM 764 C C . ARG A 1 96 ? 4.849 -7.137 -18.823 1.00 90.81 96 ARG A C 1
ATOM 766 O O . ARG A 1 96 ? 4.763 -6.336 -17.897 1.00 90.81 96 ARG A O 1
ATOM 773 N N . LYS A 1 97 ? 6.010 -7.640 -19.233 1.00 93.69 97 LYS A N 1
ATOM 774 C CA . LYS A 1 97 ? 7.287 -7.191 -18.672 1.00 93.69 97 LYS A CA 1
ATOM 775 C C . LYS A 1 97 ? 7.401 -5.668 -18.800 1.00 93.69 97 LYS A C 1
ATOM 777 O O . LYS A 1 97 ? 7.126 -5.138 -19.873 1.00 93.69 97 LYS A O 1
ATOM 782 N N . CYS A 1 98 ? 7.788 -4.991 -17.723 1.00 94.56 98 CYS A N 1
ATOM 783 C CA . CYS A 1 98 ? 7.991 -3.552 -17.756 1.00 94.56 98 CYS A CA 1
ATOM 784 C C . CYS A 1 98 ? 9.135 -3.197 -18.710 1.00 94.56 98 CYS A C 1
ATOM 786 O O . CYS A 1 98 ? 10.167 -3.878 -18.758 1.00 94.56 98 CYS A O 1
ATOM 788 N N . GLU A 1 99 ? 8.961 -2.105 -19.436 1.00 95.06 99 GLU A N 1
ATOM 789 C CA . GLU A 1 99 ? 10.003 -1.504 -20.251 1.00 95.06 99 GLU A CA 1
ATOM 790 C C . GLU A 1 99 ? 10.870 -0.593 -19.384 1.00 95.06 99 GLU A C 1
ATOM 792 O O . GLU A 1 99 ? 10.385 0.101 -18.488 1.00 95.06 99 GLU A O 1
ATOM 797 N N . ARG A 1 100 ? 12.181 -0.607 -19.626 1.00 96.12 100 ARG A N 1
ATOM 798 C CA . ARG A 1 100 ? 13.089 0.271 -18.894 1.00 96.12 100 ARG A CA 1
ATOM 799 C C . ARG A 1 100 ? 12.848 1.721 -19.318 1.00 96.12 100 ARG A C 1
ATOM 801 O O . ARG A 1 100 ? 12.882 2.019 -20.506 1.00 96.12 100 ARG A O 1
ATOM 808 N N . ASP A 1 101 ? 12.680 2.610 -18.346 1.00 94.19 101 ASP A N 1
ATOM 809 C CA . ASP A 1 101 ? 12.420 4.031 -18.575 1.00 94.19 101 ASP A CA 1
ATOM 810 C C . ASP A 1 101 ? 13.438 4.891 -17.816 1.00 94.19 101 ASP A C 1
ATOM 812 O O . ASP A 1 101 ? 13.290 5.208 -16.632 1.00 94.19 101 ASP A O 1
ATOM 816 N N . ASP A 1 102 ? 14.507 5.264 -18.518 1.00 93.50 102 ASP A N 1
ATOM 817 C CA . ASP A 1 102 ? 15.579 6.088 -17.962 1.00 93.50 102 ASP A CA 1
ATOM 818 C C . ASP A 1 102 ? 15.175 7.565 -17.774 1.00 93.50 102 ASP A C 1
ATOM 820 O O . ASP A 1 102 ? 15.860 8.285 -17.045 1.00 93.50 102 ASP A O 1
ATOM 824 N N . PHE A 1 103 ? 14.059 8.019 -18.362 1.00 92.31 103 PHE A N 1
ATOM 825 C CA . PHE A 1 103 ? 13.571 9.396 -18.225 1.00 92.31 103 PHE A CA 1
ATOM 826 C C . PHE A 1 103 ? 12.772 9.601 -16.936 1.00 92.31 103 PHE A C 1
ATOM 828 O O . PHE A 1 103 ? 12.893 10.647 -16.295 1.00 92.31 103 PHE A O 1
ATOM 835 N N . LEU A 1 104 ? 11.987 8.603 -16.523 1.00 93.94 104 LEU A N 1
ATOM 836 C CA . LEU A 1 104 ? 11.193 8.663 -15.292 1.00 93.94 104 LEU A CA 1
ATOM 837 C C . LEU A 1 104 ? 11.959 8.204 -14.039 1.00 93.94 104 LEU A C 1
ATOM 839 O O . LEU A 1 104 ? 11.574 8.533 -12.916 1.00 93.94 104 LEU A O 1
ATOM 843 N N . LEU A 1 105 ? 13.073 7.480 -14.189 1.00 92.00 105 LEU A N 1
ATOM 844 C CA . LEU A 1 105 ? 13.907 7.070 -13.051 1.00 92.00 105 LEU A CA 1
ATOM 845 C C . LEU A 1 105 ? 14.432 8.257 -12.208 1.00 92.00 105 LEU A C 1
ATOM 847 O O . LEU A 1 105 ? 14.392 8.167 -10.976 1.00 92.00 105 LEU A O 1
ATOM 851 N N . PRO A 1 106 ? 14.921 9.365 -12.801 1.00 92.62 106 PRO A N 1
ATOM 852 C CA . PRO A 1 106 ? 15.313 10.555 -12.049 1.00 92.62 106 PRO A CA 1
ATOM 853 C C . PRO A 1 106 ? 14.159 11.212 -11.286 1.00 92.62 106 PRO A C 1
ATOM 855 O O . PRO A 1 106 ? 14.357 11.590 -10.132 1.00 92.62 106 PRO A O 1
ATOM 858 N N . THR A 1 107 ? 12.961 11.314 -11.877 1.00 92.19 107 THR A N 1
ATOM 859 C CA . THR A 1 107 ? 11.804 11.953 -11.215 1.00 92.19 107 THR A CA 1
ATOM 860 C C . THR A 1 107 ? 11.339 11.139 -10.012 1.00 92.19 107 THR A C 1
ATOM 862 O O . THR A 1 107 ? 11.041 11.696 -8.957 1.00 92.19 107 THR A O 1
ATOM 865 N N . LEU A 1 108 ? 11.395 9.806 -10.106 1.00 92.12 108 LEU A N 1
ATOM 866 C CA . LEU A 1 108 ? 11.163 8.922 -8.966 1.00 92.12 108 LEU A CA 1
ATOM 867 C C . LEU A 1 108 ? 12.152 9.172 -7.827 1.00 92.12 108 LEU A C 1
ATOM 869 O O . LEU A 1 108 ? 11.735 9.272 -6.676 1.00 92.12 108 LEU A O 1
ATOM 873 N N . LYS A 1 109 ? 13.446 9.305 -8.135 1.00 87.75 109 LYS A N 1
ATOM 874 C CA . LYS A 1 109 ? 14.485 9.568 -7.124 1.00 87.75 109 LYS A CA 1
ATOM 875 C C . LYS A 1 109 ? 14.385 10.955 -6.490 1.00 87.75 109 LYS A C 1
ATOM 877 O O . LYS A 1 109 ? 14.893 11.147 -5.392 1.00 87.75 109 LYS A O 1
ATOM 882 N N . GLN A 1 110 ? 13.751 11.900 -7.178 1.00 87.44 110 GLN A N 1
ATOM 883 C CA . GLN A 1 110 ? 13.461 13.249 -6.688 1.00 87.44 110 GLN A CA 1
ATOM 884 C C . GLN A 1 110 ? 12.093 13.350 -5.995 1.00 87.44 110 GLN A C 1
ATOM 886 O O . GLN A 1 110 ? 11.698 14.442 -5.600 1.00 87.44 110 GLN A O 1
ATOM 891 N N . ASN A 1 111 ? 11.379 12.229 -5.833 1.00 83.44 111 ASN A N 1
ATOM 892 C CA . ASN A 1 111 ? 10.046 12.161 -5.228 1.00 83.44 111 ASN A CA 1
ATOM 893 C C . ASN A 1 111 ? 8.987 13.008 -5.961 1.00 83.44 111 ASN A C 1
ATOM 895 O O . ASN A 1 111 ? 8.031 13.480 -5.357 1.00 83.44 111 ASN A O 1
ATOM 899 N N . SER A 1 112 ? 9.147 13.179 -7.275 1.00 86.62 112 SER A N 1
ATOM 900 C CA . SER A 1 112 ? 8.249 13.941 -8.155 1.00 86.62 112 SER A CA 1
ATOM 901 C C . SER A 1 112 ? 7.601 13.067 -9.238 1.00 86.62 112 SER A C 1
ATOM 903 O O . SER A 1 112 ? 7.127 13.562 -10.261 1.00 86.62 112 SER A O 1
ATOM 905 N N . TYR A 1 113 ? 7.582 11.745 -9.038 1.00 90.44 113 TYR A N 1
ATOM 906 C CA . TYR A 1 113 ? 7.003 10.798 -9.989 1.00 90.44 113 TYR A CA 1
ATOM 907 C C . TYR A 1 113 ? 5.474 10.911 -10.031 1.00 90.44 113 TYR A C 1
ATOM 909 O O . TYR A 1 113 ? 4.778 10.410 -9.152 1.00 90.44 113 TYR A O 1
ATOM 917 N N . CYS A 1 114 ? 4.959 11.558 -11.076 1.00 92.00 114 CYS A N 1
ATOM 918 C CA . CYS A 1 114 ? 3.533 11.631 -11.397 1.00 92.00 114 CYS A CA 1
ATOM 919 C C . CYS A 1 114 ? 3.337 11.777 -12.923 1.00 92.00 114 CYS A C 1
ATOM 921 O O . CYS A 1 114 ? 2.962 12.845 -13.410 1.00 92.00 114 CYS A O 1
ATOM 923 N N . PRO A 1 115 ? 3.692 10.751 -13.721 1.00 91.75 115 PRO A N 1
ATOM 924 C CA . PRO A 1 115 ? 3.575 10.826 -15.175 1.00 91.75 115 PRO A CA 1
ATOM 925 C C . PRO A 1 115 ? 2.106 10.789 -15.618 1.00 91.75 115 PRO A C 1
ATOM 927 O O . PRO A 1 115 ? 1.321 9.994 -15.108 1.00 91.75 115 PRO A O 1
ATOM 930 N N . SER A 1 116 ? 1.738 11.600 -16.615 1.00 88.94 116 SER A N 1
ATOM 931 C CA . SER A 1 116 ? 0.364 11.623 -17.147 1.00 88.94 116 SER A CA 1
ATOM 932 C C . SER A 1 116 ? 0.049 10.448 -18.078 1.00 88.94 116 SER A C 1
ATOM 934 O O . SER A 1 116 ? -1.072 9.956 -18.076 1.00 88.94 116 SER A O 1
ATOM 936 N N . TYR A 1 117 ? 1.034 9.987 -18.858 1.00 85.56 117 TYR A N 1
ATOM 937 C CA . TYR A 1 117 ? 0.878 8.896 -19.831 1.00 85.56 117 TYR A CA 1
ATOM 938 C C . TYR A 1 117 ? 2.094 7.954 -19.797 1.00 85.56 117 TYR A C 1
ATOM 940 O O . TYR A 1 117 ? 2.884 7.932 -20.742 1.00 85.56 117 TYR A O 1
ATOM 948 N N . PRO A 1 118 ? 2.322 7.232 -18.684 1.00 89.69 118 PRO A N 1
ATOM 949 C CA . PRO A 1 118 ? 3.469 6.337 -18.573 1.00 89.69 118 PRO A CA 1
ATOM 950 C C . PRO A 1 118 ? 3.310 5.107 -19.475 1.00 89.69 118 PRO A C 1
ATOM 952 O O . PRO A 1 118 ? 2.222 4.543 -19.572 1.00 89.69 118 PRO A O 1
ATOM 955 N N . MET A 1 119 ? 4.412 4.643 -20.074 1.00 89.38 119 MET A N 1
ATOM 956 C CA . MET A 1 119 ? 4.418 3.412 -20.882 1.00 89.38 119 MET A CA 1
ATOM 957 C C . MET A 1 119 ? 4.108 2.166 -20.038 1.00 89.38 119 MET A C 1
ATOM 959 O O . MET A 1 119 ? 3.374 1.279 -20.464 1.00 89.38 119 MET A O 1
ATOM 963 N N . ASN A 1 120 ? 4.633 2.118 -18.812 1.00 92.06 120 ASN A N 1
ATOM 964 C CA . ASN A 1 120 ? 4.443 1.009 -17.879 1.00 92.06 120 ASN A CA 1
ATOM 965 C C . ASN A 1 120 ? 3.134 1.140 -17.083 1.00 92.06 120 ASN A C 1
ATOM 967 O O . ASN A 1 120 ? 3.175 1.266 -15.865 1.00 92.06 120 ASN A O 1
ATOM 971 N N . TYR A 1 121 ? 1.970 1.145 -17.731 1.00 89.62 121 TYR A N 1
ATOM 972 C CA . TYR A 1 121 ? 0.681 1.238 -17.032 1.00 89.62 121 TYR A CA 1
ATOM 973 C C . TYR A 1 121 ? -0.143 -0.061 -17.136 1.00 89.62 121 TYR A C 1
ATOM 975 O O . TYR A 1 121 ? -0.290 -0.579 -18.244 1.00 89.62 121 TYR A O 1
ATOM 983 N N . PRO A 1 122 ? -0.736 -0.567 -16.035 1.00 91.31 122 PRO A N 1
ATOM 984 C CA . PRO A 1 122 ? -0.546 -0.140 -14.649 1.00 91.31 122 PRO A CA 1
ATOM 985 C C . PRO A 1 122 ? 0.723 -0.767 -14.037 1.00 91.31 122 PRO A C 1
ATOM 987 O O . PRO A 1 122 ? 1.129 -1.874 -14.398 1.00 91.31 122 PRO A O 1
ATOM 990 N N . ILE A 1 123 ? 1.359 -0.060 -13.096 1.00 91.88 123 ILE A N 1
ATOM 991 C CA . ILE A 1 123 ? 2.417 -0.643 -12.260 1.00 91.88 123 ILE A CA 1
ATOM 992 C C . ILE A 1 123 ? 1.759 -1.242 -11.022 1.00 91.88 123 ILE A C 1
ATOM 994 O O . ILE A 1 123 ? 1.177 -0.522 -10.212 1.00 91.88 123 ILE A O 1
ATOM 998 N N . SER A 1 124 ? 1.920 -2.547 -10.841 1.00 87.81 124 SER A N 1
ATOM 999 C CA . SER A 1 124 ? 1.596 -3.244 -9.600 1.00 87.81 124 SER A CA 1
ATOM 1000 C C . SER A 1 124 ? 2.799 -4.061 -9.154 1.00 87.81 124 SER A C 1
ATOM 1002 O O . SER A 1 124 ? 3.507 -4.603 -10.001 1.00 87.81 124 SER A O 1
ATOM 1004 N N . GLY A 1 125 ? 3.015 -4.197 -7.844 1.00 86.31 125 GLY A N 1
ATOM 1005 C CA . GLY A 1 125 ? 4.019 -5.132 -7.332 1.00 86.31 125 GLY A CA 1
ATOM 1006 C C . GLY A 1 125 ? 3.754 -6.541 -7.870 1.00 86.31 125 GLY A C 1
ATOM 1007 O O . GLY A 1 125 ? 2.621 -7.017 -7.829 1.00 86.31 125 GLY A O 1
ATOM 1008 N N . SER A 1 126 ? 4.786 -7.186 -8.409 1.00 84.81 126 SER A N 1
ATOM 1009 C CA . SER A 1 126 ? 4.693 -8.519 -9.033 1.00 84.81 126 SER A CA 1
ATOM 1010 C C . SER A 1 126 ? 5.545 -9.567 -8.316 1.00 84.81 126 SER A C 1
ATOM 1012 O O . SER A 1 126 ? 5.398 -10.763 -8.563 1.00 84.81 126 SER A O 1
ATOM 1014 N N . LEU A 1 127 ? 6.423 -9.130 -7.408 1.00 84.00 127 LEU A N 1
ATOM 1015 C CA . LEU A 1 127 ? 7.283 -9.996 -6.610 1.00 84.00 127 LEU A CA 1
ATOM 1016 C C . LEU A 1 127 ? 6.777 -10.101 -5.169 1.00 84.00 127 LEU A C 1
ATOM 1018 O O . LEU A 1 127 ? 6.282 -9.135 -4.594 1.00 84.00 127 LEU A O 1
ATOM 1022 N N . LEU A 1 128 ? 7.000 -11.252 -4.530 1.00 78.88 128 LEU A N 1
ATOM 1023 C CA . LEU A 1 128 ? 6.714 -11.417 -3.098 1.00 78.88 128 LEU A CA 1
ATOM 1024 C C . LEU A 1 128 ? 7.513 -10.435 -2.230 1.00 78.88 128 LEU A C 1
ATOM 1026 O O . LEU A 1 128 ? 7.001 -9.952 -1.228 1.00 78.88 128 LEU A O 1
ATOM 1030 N N . SER A 1 129 ? 8.737 -10.095 -2.639 1.00 79.50 129 SER A N 1
ATOM 1031 C CA . SER A 1 129 ? 9.582 -9.105 -1.959 1.00 79.50 129 SER A CA 1
ATOM 1032 C C . SER A 1 129 ? 9.063 -7.668 -2.064 1.00 79.50 129 SER A C 1
ATOM 1034 O O . SER A 1 129 ? 9.552 -6.793 -1.362 1.00 79.50 129 SER A O 1
ATOM 1036 N N . GLU A 1 130 ? 8.119 -7.406 -2.969 1.00 82.44 130 GLU A N 1
ATOM 1037 C CA . GLU A 1 130 ? 7.471 -6.102 -3.141 1.00 82.44 130 GLU A CA 1
ATOM 1038 C C . GLU A 1 130 ? 6.175 -5.987 -2.333 1.00 82.44 130 GLU A C 1
ATOM 1040 O O . GLU A 1 130 ? 5.549 -4.927 -2.307 1.00 82.44 130 GLU A O 1
ATOM 1045 N N . ARG A 1 131 ? 5.756 -7.074 -1.676 1.00 82.69 131 ARG A N 1
ATOM 1046 C CA . ARG A 1 131 ? 4.556 -7.086 -0.854 1.00 82.69 131 ARG A CA 1
ATOM 1047 C C . ARG A 1 131 ? 4.797 -6.269 0.408 1.00 82.69 131 ARG A C 1
ATOM 1049 O O . ARG A 1 131 ? 5.658 -6.597 1.221 1.00 82.69 131 ARG A O 1
ATOM 1056 N N . LEU A 1 132 ? 3.959 -5.259 0.598 1.00 82.69 132 LEU A N 1
ATOM 1057 C CA . LEU A 1 132 ? 3.848 -4.579 1.875 1.00 82.69 132 LEU A CA 1
ATOM 1058 C C . LEU A 1 132 ? 3.309 -5.573 2.915 1.00 82.69 132 LEU A C 1
ATOM 1060 O O . LEU A 1 132 ? 2.243 -6.165 2.728 1.00 82.69 132 LEU A O 1
ATOM 1064 N N . SER A 1 133 ? 4.070 -5.784 3.984 1.00 77.25 133 SER A N 1
ATOM 1065 C CA . SER A 1 133 ? 3.736 -6.715 5.059 1.00 77.25 133 SER A CA 1
ATOM 1066 C C . SER A 1 133 ? 4.061 -6.076 6.398 1.00 77.25 133 SER A C 1
ATOM 1068 O O . SER A 1 133 ? 5.154 -5.546 6.579 1.00 77.25 133 SER A O 1
ATOM 1070 N N . ALA A 1 134 ? 3.125 -6.164 7.335 1.00 74.38 134 ALA A N 1
ATOM 1071 C CA . ALA A 1 134 ? 3.323 -5.799 8.728 1.00 74.38 134 ALA A CA 1
ATOM 1072 C C . ALA A 1 134 ? 2.834 -6.939 9.619 1.00 74.38 134 ALA A C 1
ATOM 1074 O O . ALA A 1 134 ? 1.901 -7.665 9.266 1.00 74.38 134 ALA A O 1
ATOM 1075 N N . GLN A 1 135 ? 3.474 -7.091 10.773 1.00 71.81 135 GLN A N 1
ATOM 1076 C CA . GLN A 1 135 ? 2.988 -7.998 11.799 1.00 71.81 135 GLN A CA 1
ATOM 1077 C C . GLN A 1 135 ? 1.678 -7.437 12.378 1.00 71.81 135 GLN A C 1
ATOM 1079 O O . GLN A 1 135 ? 1.599 -6.227 12.624 1.00 71.81 135 GLN A O 1
ATOM 1084 N N . PRO A 1 136 ? 0.646 -8.273 12.582 1.00 76.31 136 PRO A N 1
ATOM 1085 C CA . PRO A 1 136 ? -0.554 -7.843 13.279 1.00 76.31 136 PRO A CA 1
ATOM 1086 C C . PRO A 1 136 ? -0.200 -7.354 14.679 1.00 76.31 136 PRO A C 1
ATOM 1088 O O . PRO A 1 136 ? 0.531 -8.025 15.405 1.00 76.31 136 PRO A O 1
ATOM 1091 N N . ILE A 1 137 ? -0.736 -6.198 15.052 1.00 76.88 137 ILE A N 1
ATOM 1092 C CA . ILE A 1 137 ? -0.622 -5.686 16.415 1.00 76.88 137 ILE A CA 1
ATOM 1093 C C . ILE A 1 137 ? -1.663 -6.344 17.321 1.00 76.88 137 ILE A C 1
ATOM 1095 O O . ILE A 1 137 ? -1.370 -6.621 18.475 1.00 76.88 137 ILE A O 1
ATOM 1099 N N . LEU A 1 138 ? -2.856 -6.628 16.790 1.00 79.25 138 LEU A N 1
ATOM 1100 C CA . LEU A 1 138 ? -3.986 -7.192 17.519 1.00 79.25 138 LEU A CA 1
ATOM 1101 C C . LEU A 1 138 ? -4.620 -8.304 16.687 1.00 79.25 138 LEU A C 1
ATOM 1103 O O . LEU A 1 138 ? -4.846 -8.140 15.486 1.00 79.25 138 LEU A O 1
ATOM 1107 N N . MET A 1 139 ? -4.924 -9.416 17.345 1.00 82.81 139 MET A N 1
ATOM 1108 C CA . MET A 1 139 ? -5.737 -10.497 16.801 1.00 82.81 139 MET A CA 1
ATOM 1109 C C . MET A 1 139 ? -6.969 -10.640 17.685 1.00 82.81 139 MET A C 1
ATOM 1111 O O . MET A 1 139 ? -6.849 -10.664 18.908 1.00 82.81 139 MET A O 1
ATOM 1115 N N . LEU A 1 140 ? -8.139 -10.672 17.061 1.00 82.12 140 LEU A N 1
ATOM 1116 C CA . LEU A 1 140 ? -9.427 -10.814 17.725 1.00 82.12 140 LEU A CA 1
ATOM 1117 C C . LEU A 1 140 ? -10.113 -12.068 17.209 1.00 82.12 140 LEU A C 1
ATOM 1119 O O . LEU A 1 140 ? -10.132 -12.292 15.998 1.00 82.12 140 LEU A O 1
ATOM 1123 N N . ASP A 1 141 ? -10.762 -12.802 18.104 1.00 84.56 141 ASP A N 1
ATOM 1124 C CA . ASP A 1 141 ? -11.613 -13.952 17.768 1.00 84.56 141 ASP A CA 1
ATOM 1125 C C . ASP A 1 141 ? -13.043 -13.520 17.368 1.00 84.56 141 ASP A C 1
ATOM 1127 O O . ASP A 1 141 ? -13.991 -14.302 17.424 1.00 84.56 141 ASP A O 1
ATOM 1131 N N . ALA A 1 142 ? -13.191 -12.262 16.942 1.00 84.50 142 ALA A N 1
ATOM 1132 C CA . ALA A 1 142 ? -14.418 -11.657 16.435 1.00 84.50 142 ALA A CA 1
ATOM 1133 C C . ALA A 1 142 ? -14.158 -10.920 15.112 1.00 84.50 142 ALA A C 1
ATOM 1135 O O . ALA A 1 142 ? -13.032 -10.474 14.833 1.00 84.50 142 ALA A O 1
ATOM 1136 N N . ASP A 1 143 ? -15.201 -10.774 14.296 1.00 87.69 143 ASP A N 1
ATOM 1137 C CA . ASP A 1 143 ? -15.095 -10.076 13.019 1.00 87.69 143 ASP A CA 1
ATOM 1138 C C . ASP A 1 143 ? -15.292 -8.575 13.245 1.00 87.69 143 ASP A C 1
ATOM 1140 O O . ASP A 1 143 ? -16.326 -8.119 13.728 1.00 87.69 143 ASP A O 1
ATOM 1144 N N . VAL A 1 144 ? -14.282 -7.777 12.905 1.00 87.62 144 VAL A N 1
ATOM 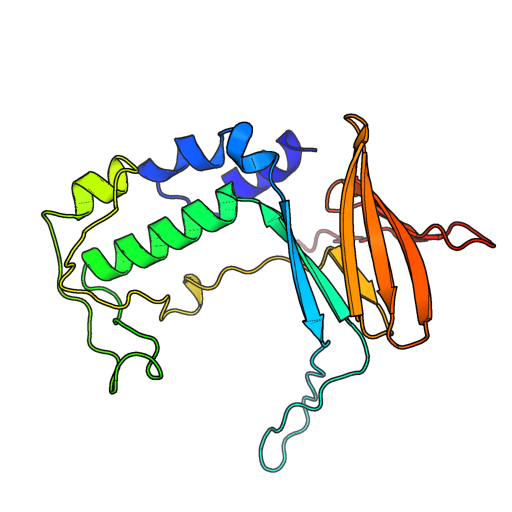1145 C CA . VAL A 1 144 ? -14.343 -6.321 13.036 1.00 87.62 144 VAL A CA 1
ATOM 1146 C C . VAL A 1 144 ? -15.160 -5.753 11.886 1.00 87.62 144 VAL A C 1
ATOM 1148 O O . VAL A 1 144 ? -14.817 -5.912 10.715 1.00 87.62 144 VAL A O 1
ATOM 1151 N N . THR A 1 145 ? -16.224 -5.040 12.231 1.00 89.25 145 THR A N 1
ATOM 1152 C CA . THR A 1 145 ? -17.136 -4.385 11.286 1.00 89.25 145 THR A CA 1
ATOM 1153 C C . THR A 1 145 ? -16.841 -2.897 11.125 1.00 89.25 145 THR A C 1
ATOM 1155 O O . THR A 1 145 ? -17.227 -2.292 10.125 1.00 89.25 145 THR A O 1
ATOM 1158 N N . GLY A 1 146 ? -16.140 -2.296 12.088 1.00 86.81 146 GLY A N 1
ATOM 1159 C CA . GLY A 1 146 ? -15.798 -0.881 12.076 1.00 86.81 146 GLY A CA 1
ATOM 1160 C C . GLY A 1 146 ? -14.609 -0.570 12.971 1.00 86.81 146 GLY A C 1
ATOM 1161 O O . GLY A 1 146 ? -14.356 -1.240 13.973 1.00 86.81 146 GLY A O 1
ATOM 1162 N N . MET A 1 147 ? -13.857 0.462 12.594 1.00 88.88 147 MET A N 1
ATOM 1163 C CA . MET A 1 147 ? -12.703 0.916 13.356 1.00 88.88 147 MET A CA 1
ATOM 1164 C C . MET A 1 147 ? -12.460 2.411 13.205 1.00 88.88 147 MET A C 1
ATOM 1166 O O . MET A 1 147 ? -12.702 2.993 12.148 1.00 88.88 147 MET A O 1
ATOM 1170 N N . ALA A 1 148 ? -11.928 3.018 14.258 1.00 86.06 148 ALA A N 1
ATOM 1171 C CA . ALA A 1 148 ? -11.424 4.381 14.242 1.00 86.06 148 ALA A CA 1
ATOM 1172 C C . ALA A 1 148 ? -10.161 4.465 15.096 1.00 86.06 148 ALA A C 1
ATOM 1174 O O . ALA A 1 148 ? -10.089 3.875 16.171 1.00 86.06 148 ALA A O 1
ATOM 1175 N N . ILE A 1 149 ? -9.170 5.217 14.632 1.00 83.25 149 ILE A N 1
ATOM 1176 C CA . ILE A 1 149 ? -7.930 5.459 15.364 1.00 83.25 149 ILE A CA 1
ATOM 1177 C C . ILE A 1 149 ? -7.839 6.940 15.703 1.00 83.25 149 ILE A C 1
ATOM 1179 O O . ILE A 1 149 ? -8.089 7.797 14.858 1.00 83.25 149 ILE A O 1
ATOM 1183 N N . THR A 1 150 ? -7.500 7.251 16.948 1.00 78.88 150 THR A N 1
ATOM 1184 C CA . THR A 1 150 ? -7.324 8.633 17.389 1.00 78.88 150 THR A CA 1
ATOM 1185 C C . THR A 1 150 ? -6.121 8.751 18.300 1.00 78.88 150 THR A C 1
ATOM 1187 O O . THR A 1 150 ? -5.937 7.963 19.229 1.00 78.88 150 THR A O 1
ATOM 1190 N N . ARG A 1 151 ? -5.298 9.769 18.060 1.00 75.81 151 ARG A N 1
ATOM 1191 C CA . ARG A 1 151 ? -4.238 10.142 18.991 1.00 75.81 151 ARG A CA 1
ATOM 1192 C C . ARG A 1 151 ? -4.868 10.945 20.122 1.00 75.81 151 ARG A C 1
ATOM 1194 O O . ARG A 1 151 ? -5.490 11.970 19.864 1.00 75.81 151 ARG A O 1
ATOM 1201 N N . VAL A 1 152 ? -4.763 10.447 21.351 1.00 72.38 152 VAL A N 1
ATOM 1202 C CA . VAL A 1 152 ? -5.369 11.100 22.526 1.00 72.38 152 VAL A CA 1
ATOM 1203 C C . VAL A 1 152 ? -4.341 11.954 23.262 1.00 72.38 152 VAL A C 1
ATOM 1205 O O . VAL A 1 152 ? -4.675 13.039 23.724 1.00 72.38 152 VAL A O 1
ATOM 1208 N N . ALA A 1 153 ? -3.090 11.495 23.321 1.00 66.62 153 ALA A N 1
ATOM 1209 C CA . ALA A 1 153 ? -1.971 12.231 23.898 1.00 66.62 153 ALA A CA 1
ATOM 1210 C C . ALA A 1 153 ? -0.700 12.023 23.060 1.00 66.62 153 ALA A C 1
ATOM 1212 O O . ALA A 1 153 ? -0.704 11.285 22.065 1.00 66.62 153 ALA A O 1
ATOM 1213 N N . GLU A 1 154 ? 0.407 12.665 23.433 1.00 62.34 154 GLU A N 1
ATOM 1214 C CA . GLU A 1 154 ? 1.679 12.427 22.747 1.00 62.34 154 GLU A CA 1
ATOM 1215 C C . GLU A 1 154 ? 2.137 10.968 22.896 1.00 62.34 154 GLU A C 1
ATOM 1217 O O . GLU A 1 154 ? 2.788 10.434 21.995 1.00 62.34 154 GLU A O 1
ATOM 1222 N N . GLU A 1 155 ? 1.731 10.318 23.985 1.00 65.06 155 GLU A N 1
ATOM 1223 C CA . GLU A 1 155 ? 2.255 9.047 24.467 1.00 65.06 155 GLU A CA 1
ATOM 1224 C C . GLU A 1 155 ? 1.391 7.835 24.110 1.00 65.06 155 GLU A C 1
ATOM 1226 O O . GLU A 1 155 ? 1.888 6.711 24.167 1.00 65.06 155 GLU A O 1
ATOM 1231 N N . PHE A 1 156 ? 0.118 8.022 23.744 1.00 68.56 156 PHE A N 1
ATOM 1232 C CA . PHE A 1 156 ? -0.740 6.896 23.382 1.00 68.56 156 PHE A CA 1
ATOM 1233 C C . PHE A 1 156 ? -1.811 7.231 22.344 1.00 68.56 156 PHE A C 1
ATOM 1235 O O . PHE A 1 156 ? -2.378 8.327 22.269 1.00 68.56 156 PHE A O 1
ATOM 1242 N N . THR A 1 157 ? -2.091 6.216 21.535 1.00 75.88 157 THR A N 1
ATOM 1243 C CA . THR A 1 157 ? -3.136 6.204 20.515 1.00 75.88 157 THR A CA 1
ATOM 1244 C C . THR A 1 157 ? -4.238 5.257 20.967 1.00 75.88 157 THR A C 1
ATOM 1246 O O . THR A 1 157 ? -3.956 4.214 21.550 1.00 75.88 157 THR A O 1
ATOM 1249 N N . VAL A 1 158 ? -5.494 5.611 20.716 1.00 81.88 158 VAL A N 1
ATOM 1250 C CA . VAL A 1 158 ? -6.641 4.752 21.011 1.00 81.88 158 VAL A CA 1
ATOM 1251 C C . VAL A 1 158 ? -7.221 4.238 19.705 1.00 81.88 158 VAL A C 1
ATOM 1253 O O . VAL A 1 158 ? -7.561 5.018 18.814 1.00 81.88 158 VAL A O 1
ATOM 1256 N N . LEU A 1 159 ? -7.339 2.918 19.614 1.00 85.62 159 LEU A N 1
ATOM 1257 C CA . LEU A 1 159 ? -8.080 2.223 18.576 1.00 85.62 159 LEU A CA 1
ATOM 1258 C C . LEU A 1 159 ? -9.460 1.861 19.129 1.00 85.62 159 LEU A C 1
ATOM 1260 O O . LEU A 1 159 ? -9.585 1.207 20.162 1.00 85.62 159 LEU A O 1
ATOM 1264 N N . VAL A 1 160 ? -10.495 2.317 18.442 1.00 88.19 160 VAL A N 1
ATOM 1265 C CA . VAL A 1 160 ? -11.894 2.004 18.715 1.00 88.19 160 VAL A CA 1
ATOM 1266 C C . VAL A 1 160 ? -12.352 0.979 17.691 1.00 88.19 160 VAL A C 1
ATOM 1268 O O . VAL A 1 160 ? -12.094 1.163 16.503 1.00 88.19 160 VAL A O 1
ATOM 1271 N N . ILE A 1 161 ? -13.013 -0.084 18.146 1.00 90.62 161 ILE A N 1
ATOM 1272 C CA . ILE A 1 161 ? -13.391 -1.239 17.325 1.00 90.62 161 ILE A CA 1
ATOM 1273 C C . ILE A 1 161 ? -14.861 -1.577 17.576 1.00 90.62 161 ILE A C 1
ATOM 1275 O O . ILE A 1 161 ? -15.299 -1.587 18.728 1.00 90.62 161 ILE A O 1
ATOM 1279 N N . THR A 1 162 ? -15.598 -1.879 16.509 1.00 91.44 162 THR A N 1
ATOM 1280 C CA . THR A 1 162 ? -16.923 -2.511 16.571 1.00 91.44 162 THR A CA 1
ATOM 1281 C C . THR A 1 162 ? -16.878 -3.894 15.934 1.00 91.44 162 THR A C 1
ATOM 1283 O O . THR A 1 162 ? -16.226 -4.067 14.901 1.00 91.44 162 THR A O 1
ATOM 1286 N N . THR A 1 163 ? -17.565 -4.868 16.529 1.00 89.94 163 THR A N 1
ATOM 1287 C CA . THR A 1 163 ? -17.577 -6.265 16.057 1.00 89.94 163 THR A CA 1
ATOM 1288 C C . THR A 1 163 ? -18.908 -6.658 15.410 1.00 89.94 163 THR A C 1
ATOM 1290 O O . THR A 1 163 ? -19.884 -5.905 15.441 1.00 89.94 163 THR A O 1
ATOM 1293 N N . ASP A 1 164 ? -18.944 -7.832 14.782 1.00 87.81 164 ASP A N 1
ATOM 1294 C CA . ASP A 1 164 ? -20.136 -8.492 14.238 1.00 87.81 164 ASP A CA 1
ATOM 1295 C C . ASP A 1 164 ? -21.132 -8.921 15.327 1.00 87.81 164 ASP A C 1
ATOM 1297 O O . ASP A 1 164 ? -22.327 -9.039 15.060 1.00 87.81 164 ASP A O 1
ATOM 1301 N N . GLU A 1 165 ? -20.658 -9.083 16.562 1.00 88.38 165 GLU A N 1
ATOM 1302 C CA . GLU A 1 165 ? -21.476 -9.398 17.741 1.00 88.38 165 GLU A CA 1
ATOM 1303 C C . GLU A 1 165 ? -22.129 -8.159 18.379 1.00 88.38 165 GLU A C 1
ATOM 1305 O O . GLU A 1 165 ? -22.904 -8.274 19.328 1.00 88.38 165 GLU A O 1
ATOM 1310 N N . GLY A 1 166 ? -21.860 -6.962 17.845 1.00 86.69 166 GLY A N 1
ATOM 1311 C CA . GLY A 1 166 ? -22.380 -5.702 18.379 1.00 86.69 166 GLY A CA 1
ATOM 1312 C C . GLY A 1 166 ? -21.593 -5.168 19.577 1.00 86.69 166 GLY A C 1
ATOM 1313 O O . GLY A 1 166 ? -22.073 -4.270 20.272 1.00 86.69 166 GLY A O 1
ATOM 1314 N N . GLU A 1 167 ? -20.389 -5.689 19.818 1.00 87.69 167 GLU A N 1
ATOM 1315 C CA . GLU A 1 167 ? -19.510 -5.196 20.871 1.00 87.69 167 GLU A CA 1
ATOM 1316 C C . GLU A 1 167 ? -18.758 -3.938 20.439 1.00 87.69 167 GLU A C 1
ATOM 1318 O O . GLU A 1 167 ? -18.528 -3.673 19.254 1.00 87.69 167 GLU A O 1
ATOM 1323 N N . PHE A 1 168 ? -18.354 -3.163 21.443 1.00 88.12 168 PHE A N 1
ATOM 1324 C CA . PHE A 1 168 ? -17.583 -1.943 21.285 1.00 88.12 168 PHE A CA 1
ATOM 1325 C C . PHE A 1 168 ? -16.369 -1.988 22.214 1.00 88.12 168 PHE A C 1
ATOM 1327 O O . PHE A 1 168 ? -16.518 -1.965 23.438 1.00 88.12 168 PHE A O 1
ATOM 1334 N N . ALA A 1 169 ? -15.168 -2.012 21.636 1.00 84.62 169 ALA A N 1
ATOM 1335 C CA . ALA A 1 169 ? -13.913 -2.118 22.374 1.00 84.62 169 ALA A CA 1
ATOM 1336 C C . ALA A 1 169 ? -13.030 -0.880 22.174 1.00 84.62 169 ALA A C 1
ATOM 1338 O O . ALA A 1 169 ? -12.968 -0.294 21.089 1.00 84.62 169 ALA A O 1
ATOM 1339 N N . LYS A 1 170 ? -12.315 -0.495 23.237 1.00 86.50 170 LYS A N 1
ATOM 1340 C CA . LYS A 1 170 ? -11.260 0.524 23.197 1.00 86.50 170 LYS A CA 1
ATOM 1341 C C . LYS A 1 170 ? -9.928 -0.130 23.529 1.00 86.50 170 LYS A C 1
ATOM 1343 O O . LYS A 1 170 ? -9.777 -0.744 24.585 1.00 86.50 170 LYS A O 1
ATOM 1348 N N . VAL A 1 171 ? -8.958 0.047 22.644 1.00 82.31 171 VAL A N 1
ATOM 1349 C CA . VAL A 1 171 ? -7.613 -0.502 22.789 1.00 82.31 171 VAL A CA 1
ATOM 1350 C C . VAL A 1 171 ? -6.626 0.648 22.869 1.00 82.31 171 VAL A C 1
ATOM 1352 O O . VAL A 1 171 ? -6.527 1.457 21.944 1.00 82.31 171 VAL A O 1
ATOM 1355 N N . SER A 1 172 ? -5.904 0.725 23.982 1.00 79.56 172 SER A N 1
ATOM 1356 C CA . SER A 1 172 ? -4.828 1.697 24.160 1.00 79.56 172 SER A CA 1
ATOM 1357 C C . SER A 1 172 ? -3.534 1.130 23.594 1.00 79.56 172 SER A C 1
ATOM 1359 O O . SER A 1 172 ? -3.137 0.011 23.926 1.00 79.56 172 SER A O 1
ATOM 1361 N N . ILE A 1 173 ? -2.881 1.920 22.750 1.00 75.12 173 ILE A N 1
ATOM 1362 C CA . ILE A 1 173 ? -1.653 1.576 22.041 1.00 75.12 173 ILE A CA 1
ATOM 1363 C C . ILE A 1 173 ? -0.581 2.544 22.528 1.00 75.12 173 ILE A C 1
ATOM 1365 O O . ILE A 1 173 ? -0.664 3.744 22.259 1.00 75.12 173 ILE A O 1
ATOM 1369 N N . PHE A 1 174 ? 0.394 2.027 23.274 1.00 65.94 174 PHE A N 1
ATOM 1370 C CA . PHE A 1 174 ? 1.468 2.815 23.904 1.00 65.94 174 PHE A CA 1
ATOM 1371 C C . PHE A 1 174 ? 2.788 2.720 23.125 1.00 65.94 174 PHE A C 1
ATOM 1373 O O . PHE A 1 174 ? 3.581 3.657 23.064 1.00 65.94 174 PHE A O 1
ATOM 1380 N N . ASP A 1 175 ? 2.986 1.585 22.466 1.00 60.59 175 ASP A N 1
ATOM 1381 C CA . ASP A 1 175 ? 4.021 1.316 21.475 1.00 60.59 175 ASP A CA 1
ATOM 1382 C C . ASP A 1 175 ? 3.424 0.280 20.507 1.00 60.59 175 ASP A C 1
ATOM 1384 O O . ASP A 1 175 ? 2.468 -0.404 20.876 1.00 60.59 175 ASP A O 1
ATOM 1388 N N . LEU A 1 176 ? 3.958 0.107 19.295 1.00 54.28 176 LEU A N 1
ATOM 1389 C CA . LEU A 1 176 ? 3.449 -0.890 18.321 1.00 54.28 176 LEU A CA 1
ATOM 1390 C C . LEU A 1 176 ? 3.554 -2.352 18.806 1.00 54.28 176 LEU A C 1
ATOM 1392 O O . LEU A 1 176 ? 3.217 -3.277 18.078 1.00 54.28 176 LEU A O 1
ATOM 1396 N N . THR A 1 177 ? 4.023 -2.547 20.035 1.00 45.12 177 THR A N 1
ATOM 1397 C CA . THR A 1 177 ? 4.233 -3.814 20.732 1.00 45.12 177 THR A CA 1
ATOM 1398 C C . THR A 1 177 ? 3.431 -3.944 22.031 1.00 45.12 177 THR A C 1
ATOM 1400 O O . THR A 1 177 ? 3.382 -5.042 22.583 1.00 45.12 177 THR A O 1
ATOM 1403 N N . LEU A 1 178 ? 2.799 -2.873 22.536 1.00 43.72 178 LEU A N 1
ATOM 1404 C CA . LEU A 1 178 ? 2.092 -2.891 23.822 1.00 43.72 178 LEU A CA 1
ATOM 1405 C C . LEU A 1 178 ? 0.623 -2.483 23.660 1.00 43.72 178 LEU A C 1
ATOM 1407 O O . LEU A 1 178 ? 0.319 -1.320 23.373 1.00 43.72 178 LEU A O 1
ATOM 1411 N N . LEU A 1 179 ? -0.271 -3.445 23.901 1.00 51.25 179 LEU A N 1
ATOM 1412 C CA . LEU A 1 179 ? -1.719 -3.264 23.875 1.00 51.25 179 LEU A CA 1
ATOM 1413 C C . LEU A 1 179 ? -2.320 -3.507 25.259 1.00 51.25 179 LEU A C 1
ATOM 1415 O O . LEU A 1 179 ? -2.056 -4.527 25.898 1.00 51.25 179 LEU A O 1
ATOM 1419 N N . CYS A 1 180 ? -3.191 -2.595 25.686 1.00 49.22 180 CYS A N 1
ATOM 1420 C CA . CYS A 1 180 ? -4.112 -2.851 26.789 1.00 49.22 180 CYS A CA 1
ATOM 1421 C C . CYS A 1 180 ? -5.546 -2.771 26.266 1.00 49.22 180 CYS A C 1
ATOM 1423 O O . CYS A 1 180 ? -5.976 -1.731 25.751 1.00 49.22 180 CYS A O 1
ATOM 1425 N N . LEU A 1 181 ? -6.268 -3.885 26.390 1.00 48.53 181 LEU A N 1
ATOM 1426 C CA . LEU A 1 181 ? -7.697 -3.966 26.120 1.00 48.53 181 LEU A CA 1
ATOM 1427 C C . LEU A 1 181 ? -8.435 -3.429 27.345 1.00 48.53 181 LEU A C 1
ATOM 1429 O O . LEU A 1 181 ? -8.288 -3.939 28.456 1.00 48.53 181 LEU A O 1
ATOM 1433 N N . HIS A 1 182 ? -9.217 -2.373 27.142 1.00 50.06 182 HIS A N 1
ATOM 1434 C CA . HIS A 1 182 ? -10.134 -1.879 28.158 1.00 50.06 182 HIS A CA 1
ATOM 1435 C C . HIS A 1 182 ? -11.542 -2.366 27.828 1.00 50.06 182 HIS A C 1
ATOM 1437 O O . HIS A 1 182 ? -12.316 -1.671 27.168 1.00 50.06 182 HIS A O 1
ATOM 1443 N N . GLU A 1 183 ? -11.876 -3.561 28.312 1.00 43.34 183 GLU A N 1
ATOM 1444 C CA . GLU A 1 183 ? -13.270 -3.969 28.462 1.00 43.34 183 GLU A CA 1
ATOM 1445 C C . GLU A 1 183 ? -13.873 -3.293 29.695 1.00 43.34 183 GLU A C 1
ATOM 1447 O O . GLU A 1 183 ? -13.206 -3.097 30.714 1.00 43.34 183 GLU A O 1
ATOM 1452 N N . TYR A 1 184 ? -15.158 -2.947 29.616 1.00 39.91 184 TYR A N 1
ATOM 1453 C CA . TYR A 1 184 ? -15.899 -2.198 30.640 1.00 39.91 184 TYR A CA 1
ATOM 1454 C C . TYR A 1 184 ? -15.959 -2.876 32.030 1.00 39.91 184 TYR A C 1
ATOM 1456 O O . TYR A 1 184 ? -16.524 -2.293 32.953 1.00 39.91 184 TYR A O 1
ATOM 1464 N N . SER A 1 185 ? -15.386 -4.074 32.207 1.00 34.88 185 SER A N 1
ATOM 1465 C CA . SER A 1 185 ? -15.434 -4.836 33.462 1.00 34.88 185 SER A CA 1
ATOM 1466 C C . SER A 1 185 ? -14.079 -5.298 34.026 1.00 34.88 185 SER A C 1
ATOM 1468 O O . SER A 1 185 ? -14.027 -5.605 35.215 1.00 34.88 185 SER A O 1
ATOM 1470 N N . ASN A 1 186 ? -12.981 -5.305 33.253 1.00 31.31 186 ASN A N 1
ATOM 1471 C CA . ASN A 1 186 ? -11.625 -5.576 33.759 1.00 31.31 186 ASN A CA 1
ATOM 1472 C C . ASN A 1 186 ? -10.557 -5.292 32.680 1.00 31.31 186 ASN A C 1
ATOM 1474 O O . ASN A 1 186 ? -10.634 -5.875 31.601 1.00 31.31 186 ASN A O 1
ATOM 1478 N N . PRO A 1 187 ? -9.538 -4.447 32.929 1.00 38.06 187 PRO A N 1
ATOM 1479 C CA . PRO A 1 187 ? -8.448 -4.255 31.978 1.00 38.06 187 PRO A CA 1
ATOM 1480 C C . PRO A 1 187 ? -7.496 -5.459 31.979 1.00 38.06 187 PRO A C 1
ATOM 1482 O O . PRO A 1 187 ? -6.916 -5.802 33.010 1.00 38.06 187 PRO A O 1
ATOM 1485 N N . THR A 1 188 ? -7.287 -6.065 30.814 1.00 42.62 188 THR A N 1
ATOM 1486 C CA . THR A 1 188 ? -6.254 -7.081 30.573 1.00 42.62 188 THR A CA 1
ATOM 1487 C C . THR A 1 188 ? -5.215 -6.506 29.609 1.00 42.62 188 THR A C 1
ATOM 1489 O O . THR A 1 188 ? -5.524 -6.041 28.511 1.00 42.62 188 THR A O 1
ATOM 1492 N N . CYS A 1 189 ? -3.953 -6.478 30.040 1.00 38.94 189 CYS A N 1
ATOM 1493 C CA . CYS A 1 189 ? -2.832 -6.082 29.189 1.00 38.94 189 CYS A CA 1
ATOM 1494 C C . CYS A 1 189 ? -2.107 -7.345 28.724 1.00 38.94 189 CYS A C 1
ATOM 1496 O O . CYS A 1 189 ? -1.688 -8.161 29.547 1.00 38.94 189 CYS A O 1
ATOM 1498 N N . HIS A 1 190 ? -1.952 -7.496 27.410 1.00 42.09 190 HIS A N 1
ATOM 1499 C CA . HIS A 1 190 ? -1.223 -8.608 26.811 1.00 42.09 190 HIS A CA 1
ATOM 1500 C C . HIS A 1 190 ? 0.137 -8.114 26.315 1.00 42.09 190 HIS A C 1
ATOM 1502 O O . HIS A 1 190 ? 0.226 -7.185 25.513 1.00 42.09 190 HIS A O 1
ATOM 1508 N N . TYR A 1 191 ? 1.207 -8.749 26.795 1.00 35.31 191 TYR A N 1
ATOM 1509 C CA . TYR A 1 191 ? 2.537 -8.597 26.216 1.00 35.31 191 TYR A CA 1
ATOM 1510 C C . TYR A 1 191 ? 2.633 -9.469 24.964 1.00 35.31 191 TYR A C 1
ATOM 1512 O O . TYR A 1 191 ? 2.487 -10.687 25.041 1.00 35.31 191 TYR A O 1
ATOM 1520 N N . SER A 1 192 ? 2.939 -8.862 23.818 1.00 36.16 192 SER A N 1
ATOM 1521 C CA . SER A 1 192 ? 3.520 -9.601 22.700 1.00 36.16 192 SER A CA 1
ATOM 1522 C C . SER A 1 192 ? 4.993 -9.863 23.031 1.00 36.16 192 SER A C 1
ATOM 1524 O O . SER A 1 192 ? 5.869 -9.071 22.675 1.00 36.16 192 SER A O 1
ATOM 1526 N N . GLU A 1 193 ? 5.290 -10.959 23.735 1.00 28.77 193 GLU A N 1
ATOM 1527 C CA . GLU A 1 193 ? 6.661 -11.470 23.823 1.00 28.77 193 GLU A CA 1
ATOM 1528 C C . GLU A 1 193 ? 7.084 -12.010 22.451 1.00 28.77 193 GLU A C 1
ATOM 1530 O O . GLU A 1 193 ? 6.915 -13.183 22.131 1.00 28.77 193 GLU A O 1
ATOM 1535 N N . SER A 1 194 ? 7.673 -11.150 21.621 1.00 29.05 194 SER A N 1
ATOM 1536 C CA . SER A 1 194 ? 8.580 -11.619 20.572 1.00 29.05 194 SER A CA 1
ATOM 1537 C C . SER A 1 194 ? 9.935 -11.853 21.227 1.00 29.05 194 SER A C 1
ATOM 1539 O O . SER A 1 194 ? 10.793 -10.972 21.287 1.00 29.05 194 SER A O 1
ATOM 1541 N N . SER A 1 195 ? 10.070 -13.038 21.816 1.00 26.23 195 SER A N 1
ATOM 1542 C CA . SER A 1 195 ? 11.330 -13.562 22.314 1.00 26.23 195 SER A CA 1
ATOM 1543 C C . SER A 1 195 ? 12.349 -13.611 21.177 1.00 26.23 195 SER A C 1
ATOM 1545 O O . SER A 1 195 ? 12.087 -14.104 20.079 1.00 26.23 195 SER A O 1
ATOM 1547 N N . MET A 1 196 ? 13.534 -13.076 21.469 1.00 29.70 196 MET A N 1
ATOM 1548 C CA . MET A 1 196 ? 14.758 -13.405 20.757 1.00 29.70 196 MET A CA 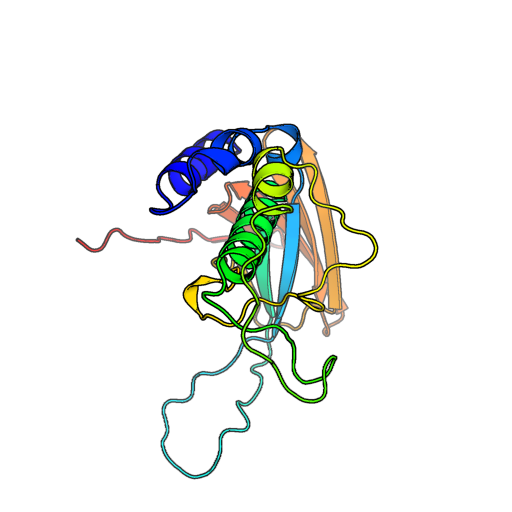1
ATOM 1549 C C . MET A 1 196 ? 14.864 -14.928 20.664 1.00 29.70 196 MET A C 1
ATOM 1551 O O . MET A 1 196 ? 14.943 -15.603 21.690 1.00 29.70 196 MET A O 1
ATOM 1555 N N . ILE A 1 197 ? 14.916 -15.457 19.447 1.00 24.81 197 ILE A N 1
ATOM 1556 C CA . ILE A 1 197 ? 15.552 -16.745 19.201 1.00 24.81 197 ILE A CA 1
ATOM 1557 C C . ILE A 1 197 ? 16.779 -16.446 18.343 1.00 24.81 197 ILE A C 1
ATOM 1559 O O . ILE A 1 197 ? 16.680 -15.901 17.245 1.00 24.81 197 ILE A O 1
ATOM 1563 N N . SER A 1 198 ? 17.909 -16.723 18.989 1.00 28.73 198 SER A N 1
ATOM 1564 C CA . SER A 1 198 ? 19.311 -16.740 18.558 1.00 28.73 198 SER A CA 1
ATOM 1565 C C . SER A 1 198 ? 19.572 -17.222 17.139 1.00 28.73 198 SER A C 1
ATOM 1567 O O . SER A 1 198 ? 18.982 -18.266 16.779 1.00 28.73 198 SER A O 1
#

Organism: Rodentolepis nana (NCBI:txid102285)

pLDDT: mean 71.69, std 19.6, range [24.81, 96.12]